Protein AF-A0AAN8IXF6-F1 (afdb_monomer_lite)

Radius of gyration: 70.56 Å; chains: 1; bounding box: 137×51×193 Å

Sequence (342 aa):
MNARDLQKKLESQHDQIKLYEKKLKDVVRAYKSLETEKTALQNALDSISPEVGIHSTKWFQSLQAKLQQVDVDRERELVDHGKVLAEMQARYAKEHQSLEATSKETTALTKKINQKDELINQLKSREAQLICQVSTLNKEVKELTEKAYDVPSIQILKDELANLKVDHARELMDAVVKAKHMTQLEEQDRASAKIAELEEKTMSLLETVARSEEARNEAYDAFLQSEMEKATLVEVQGKAWMQFQFIAQMLIQIDYRLREVEQAALVKELEHHKKTEAMSEEITKLQNKLALLTTGGELEYLRNIFIQFIQSNNSSAKKNILKAMGMALKLSANEMKAIDSK

InterPro domains:
  IPR000237 GRIP domain [PF01465] (298-339)
  IPR000237 GRIP domain [PS50913] (292-342)
  IPR000237 GRIP domain [SM00755] (295-342)

Foldseek 3Di:
DDPVVVVVVVVVVVVVVVVVVVVVVVVVVVVVVVVVVVVVVVVVCVVVVVVVVVVVVVVVVVVVVVVVVVVVVVVVVVVVVVVVVVVVVVVVVVVVVVVVVVVVVVVVVVVVVVVVVVVVVVVVVVVVVVVVVVVVVVVVVVVVVVVVVPDPVVVVVVVVCVVVCVVVVVVVVVVVVVVVVVVVVVVVVVVVVVVVVVVVVVVVVVVVVVVVVVVVVVVVVVVVVVVVVVVVVVVVVVVVVVVVVVVVVVVVVVVVVVVVVVVVVVVVVVVVVVVVVVVVVVVVVVVVVVVVVPPCPLVVVLVVLVVVLVVDPDPVSNLVSVLVNCVSVVPDPVVNVVSVVD

Structure (mmCIF, N/CA/C/O backbone):
data_AF-A0AAN8IXF6-F1
#
_entry.id   AF-A0AAN8IXF6-F1
#
loop_
_atom_site.group_PDB
_atom_site.id
_atom_site.type_symbol
_atom_site.label_atom_id
_atom_site.label_alt_id
_atom_site.label_comp_id
_atom_site.label_asym_id
_atom_site.label_entity_id
_atom_site.label_seq_id
_atom_site.pdbx_PDB_ins_code
_atom_site.Cartn_x
_atom_site.Cartn_y
_atom_site.Cartn_z
_atom_site.occupancy
_atom_site.B_iso_or_equiv
_atom_site.auth_seq_id
_atom_site.auth_comp_id
_atom_site.auth_asym_id
_atom_site.auth_atom_id
_atom_site.pdbx_PDB_model_num
ATOM 1 N N . MET A 1 1 ? -73.722 -21.521 90.673 1.00 52.38 1 MET A N 1
ATOM 2 C CA . MET A 1 1 ? -72.463 -20.856 90.274 1.00 52.38 1 MET A CA 1
ATOM 3 C C . MET A 1 1 ? -72.394 -19.561 91.063 1.00 52.38 1 MET A C 1
ATOM 5 O O . MET A 1 1 ? -73.325 -18.775 90.955 1.00 52.38 1 MET A O 1
ATOM 9 N N . ASN A 1 2 ? -71.422 -19.404 91.963 1.00 75.94 2 ASN A N 1
ATOM 10 C CA . ASN A 1 2 ? -71.391 -18.237 92.847 1.00 75.94 2 ASN A CA 1
ATOM 11 C C . ASN A 1 2 ? -70.911 -17.012 92.048 1.00 75.94 2 ASN A C 1
ATOM 13 O O . ASN A 1 2 ? -70.078 -17.157 91.152 1.00 75.94 2 ASN A O 1
ATOM 17 N N . ALA A 1 3 ? -71.423 -15.815 92.346 1.00 79.44 3 ALA A N 1
ATOM 18 C CA . ALA A 1 3 ? -71.128 -14.587 91.593 1.00 79.44 3 ALA A CA 1
ATOM 19 C C . ALA A 1 3 ? -69.615 -14.330 91.444 1.00 79.44 3 ALA A C 1
ATOM 21 O O . ALA A 1 3 ? -69.139 -13.865 90.411 1.00 79.44 3 ALA A O 1
ATOM 22 N N . ARG A 1 4 ? -68.844 -14.741 92.454 1.00 80.06 4 ARG A N 1
ATOM 23 C CA . ARG A 1 4 ? -67.383 -14.644 92.495 1.00 80.06 4 ARG A CA 1
ATOM 24 C C . ARG A 1 4 ? -66.670 -15.491 91.428 1.00 80.06 4 ARG A C 1
ATOM 26 O O . ARG A 1 4 ? -65.629 -15.079 90.924 1.00 80.06 4 ARG A O 1
ATOM 33 N N . ASP A 1 5 ? -67.222 -16.650 91.069 1.00 80.19 5 ASP A N 1
ATOM 34 C CA . ASP A 1 5 ? -66.638 -17.538 90.053 1.00 80.19 5 ASP A CA 1
ATOM 35 C C . ASP A 1 5 ? -66.907 -17.017 88.640 1.00 80.19 5 ASP A C 1
ATOM 37 O O . ASP A 1 5 ? -66.039 -17.089 87.771 1.00 80.19 5 ASP A O 1
ATOM 41 N N . LEU A 1 6 ? -68.094 -16.440 88.420 1.00 82.38 6 LEU A N 1
ATOM 42 C CA . LEU A 1 6 ? -68.423 -15.742 87.177 1.00 82.38 6 LEU A CA 1
ATOM 43 C C . LEU A 1 6 ? -67.528 -14.515 86.981 1.00 82.38 6 LEU A C 1
ATOM 45 O O . LEU A 1 6 ? -67.026 -14.317 85.880 1.00 82.38 6 LEU A O 1
ATOM 49 N N . GLN A 1 7 ? -67.258 -13.755 88.046 1.00 85.94 7 GLN A N 1
ATOM 50 C CA . GLN A 1 7 ? -66.379 -12.585 87.999 1.00 85.94 7 GLN A CA 1
ATOM 51 C C . GLN A 1 7 ? -64.936 -12.949 87.623 1.00 85.94 7 GLN A C 1
ATOM 53 O O . GLN A 1 7 ? -64.382 -12.352 86.705 1.00 85.94 7 GLN A O 1
ATOM 58 N N . LYS A 1 8 ? -64.367 -14.003 88.223 1.00 87.50 8 LYS A N 1
ATOM 59 C CA . LYS A 1 8 ? -63.041 -14.515 87.829 1.00 87.50 8 LYS A CA 1
ATOM 60 C C . LYS A 1 8 ? -62.993 -14.994 86.381 1.00 87.50 8 LYS A C 1
ATOM 62 O O . LYS A 1 8 ? -61.980 -14.829 85.707 1.00 87.50 8 LYS A O 1
ATOM 67 N N . LYS A 1 9 ? -64.072 -15.621 85.900 1.00 89.31 9 LYS A N 1
ATOM 68 C CA . LYS A 1 9 ? -64.155 -16.084 84.510 1.00 89.31 9 LYS A CA 1
ATOM 69 C C . LYS A 1 9 ? -64.213 -14.899 83.542 1.00 89.31 9 LYS A C 1
ATOM 71 O O . LYS A 1 9 ? -63.544 -14.942 82.517 1.00 89.31 9 LYS A O 1
ATOM 76 N N . LEU A 1 10 ? -64.937 -13.839 83.906 1.00 88.94 10 LEU A N 1
ATOM 77 C CA . LEU A 1 10 ? -65.002 -12.575 83.167 1.00 88.94 10 LEU A CA 1
ATOM 78 C C . LEU A 1 10 ? -63.644 -11.862 83.125 1.00 88.94 10 LEU A C 1
ATOM 80 O O . LEU A 1 10 ? -63.224 -11.441 82.053 1.00 88.94 10 LEU A O 1
ATOM 84 N N . GLU A 1 11 ? -62.926 -11.790 84.248 1.00 89.88 11 GLU A N 1
ATOM 85 C CA . GLU A 1 11 ? -61.567 -11.227 84.311 1.00 89.88 11 GLU A CA 1
ATOM 86 C C . GLU A 1 11 ? -60.577 -12.043 83.474 1.00 89.88 11 GLU A C 1
ATOM 88 O O . GLU A 1 11 ? -59.858 -11.484 82.650 1.00 89.88 11 GLU A O 1
ATOM 93 N N . SER A 1 12 ? -60.608 -13.375 83.584 1.00 90.00 12 SER A N 1
ATOM 94 C CA . SER A 1 12 ? -59.758 -14.248 82.769 1.00 90.00 12 SER A CA 1
ATOM 95 C C 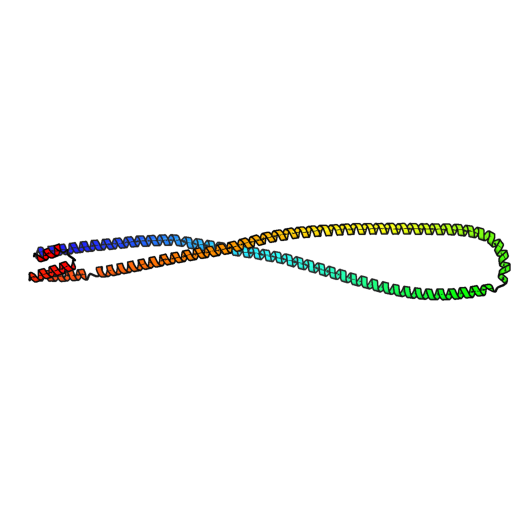. SER A 1 12 ? -60.047 -14.108 81.275 1.00 90.00 12 SER A C 1
ATOM 97 O O . SER A 1 12 ? -59.112 -14.079 80.478 1.00 90.00 12 SER A O 1
ATOM 99 N N . GLN A 1 13 ? -61.320 -14.021 80.882 1.00 93.25 13 GLN A N 1
ATOM 100 C CA . GLN A 1 13 ? -61.696 -13.784 79.490 1.00 93.25 13 GLN A CA 1
ATOM 101 C C . GLN A 1 13 ? -61.261 -12.391 79.026 1.00 93.25 13 GLN A C 1
ATOM 103 O O . GLN A 1 13 ? -60.774 -12.254 77.908 1.00 93.25 13 GLN A O 1
ATOM 108 N N . HIS A 1 14 ? -61.373 -11.373 79.879 1.00 92.50 14 HIS A N 1
ATOM 109 C CA . HIS A 1 14 ? -60.927 -10.017 79.573 1.00 92.50 14 HIS A CA 1
ATOM 110 C C . HIS A 1 14 ? -59.408 -9.941 79.350 1.00 92.50 14 HIS A C 1
ATOM 112 O O . HIS A 1 14 ? -58.958 -9.335 78.377 1.00 92.50 14 HIS A O 1
ATOM 118 N N . ASP A 1 15 ? -58.614 -10.613 80.183 1.00 91.75 15 ASP A N 1
ATOM 119 C CA . ASP A 1 15 ? -57.159 -10.686 80.014 1.00 91.75 15 ASP A CA 1
ATOM 120 C C . ASP A 1 15 ? -56.765 -11.481 78.766 1.00 91.75 15 ASP A C 1
ATOM 122 O O . ASP A 1 15 ? -55.838 -11.105 78.043 1.00 91.75 15 ASP A O 1
ATOM 126 N N . GLN A 1 16 ? -57.505 -12.549 78.460 1.00 93.19 16 GLN A N 1
ATOM 127 C CA . GLN A 1 16 ? -57.295 -13.326 77.244 1.00 93.19 16 GLN A CA 1
ATOM 128 C C . GLN A 1 16 ? -57.609 -12.495 75.990 1.00 93.19 16 GLN A C 1
ATOM 130 O O . GLN A 1 16 ? -56.841 -12.523 75.028 1.00 93.19 16 GLN A O 1
ATOM 135 N N . ILE A 1 17 ? -58.679 -11.692 76.022 1.00 93.56 17 ILE A N 1
ATOM 136 C CA . ILE A 1 17 ? -59.018 -10.735 74.960 1.00 93.56 17 ILE A CA 1
ATOM 137 C C . ILE A 1 17 ? -57.907 -9.691 74.805 1.00 93.56 17 ILE A C 1
ATOM 139 O O . ILE A 1 17 ? -57.436 -9.485 73.690 1.00 93.56 17 ILE A O 1
ATOM 143 N N . LYS A 1 18 ? -57.408 -9.101 75.899 1.00 93.62 18 LYS A N 1
ATOM 144 C CA . LYS A 1 18 ? -56.277 -8.154 75.851 1.00 93.62 18 LYS A CA 1
ATOM 145 C C . LYS A 1 18 ? -55.017 -8.772 75.246 1.00 93.62 18 LYS A C 1
ATOM 147 O O . LYS A 1 18 ? -54.306 -8.119 74.478 1.00 93.62 18 LYS A O 1
ATOM 152 N N . LEU A 1 19 ? -54.726 -10.031 75.572 1.00 91.69 19 LEU A N 1
ATOM 153 C CA . LEU A 1 19 ? -53.585 -10.745 75.006 1.00 91.69 19 LEU A CA 1
ATOM 154 C C . LEU A 1 19 ? -53.761 -10.976 73.499 1.00 91.69 19 LEU A C 1
ATOM 156 O O . LEU A 1 19 ? -52.812 -10.775 72.738 1.00 91.69 19 LEU A O 1
ATOM 160 N N . TYR A 1 20 ? -54.958 -11.371 73.062 1.00 95.19 20 TYR A N 1
ATOM 161 C CA . TYR A 1 20 ? -55.256 -11.537 71.641 1.00 95.19 20 TYR A CA 1
ATOM 162 C C . TYR A 1 20 ? -55.214 -10.212 70.883 1.00 95.19 20 TYR A C 1
ATOM 164 O O . TYR A 1 20 ? -54.627 -10.171 69.806 1.00 95.19 20 TYR A O 1
ATOM 172 N N . GLU A 1 21 ? -55.725 -9.120 71.452 1.00 94.06 21 GLU A N 1
ATOM 173 C CA . GLU A 1 21 ? -55.590 -7.785 70.861 1.00 94.06 21 GLU A CA 1
ATOM 174 C C . GLU A 1 21 ? -54.124 -7.388 70.678 1.00 94.06 21 GLU A C 1
ATOM 176 O O . GLU A 1 21 ? -53.753 -6.845 69.636 1.00 94.06 21 GLU A O 1
ATOM 181 N N . LYS A 1 22 ? -53.268 -7.676 71.667 1.00 94.50 22 LYS A N 1
ATOM 182 C CA . LYS A 1 22 ? -51.831 -7.403 71.564 1.00 94.50 22 LYS A CA 1
ATOM 183 C C . LYS A 1 22 ? -51.182 -8.230 70.452 1.00 94.50 22 LYS A C 1
ATOM 185 O O . LYS A 1 22 ? -50.527 -7.659 69.585 1.00 94.50 22 LYS A O 1
ATOM 190 N N . LYS A 1 23 ? -51.423 -9.546 70.426 1.00 93.38 23 LYS A N 1
ATOM 191 C CA . LYS A 1 23 ? -50.906 -10.434 69.371 1.00 93.38 23 LYS A CA 1
ATOM 192 C C . LYS A 1 23 ? -51.382 -10.007 67.984 1.00 93.38 23 LYS A C 1
ATOM 194 O O . LYS A 1 23 ? -50.590 -9.990 67.049 1.00 93.38 23 LYS A O 1
ATOM 199 N N . LEU A 1 24 ? -52.648 -9.615 67.854 1.00 94.25 24 LEU A N 1
ATOM 200 C CA . LEU A 1 24 ? -53.203 -9.137 66.593 1.00 94.25 24 LEU A CA 1
ATOM 201 C C . LEU A 1 24 ? -52.516 -7.842 66.139 1.00 94.25 24 LEU A C 1
ATOM 203 O O . LEU A 1 24 ? -52.159 -7.722 64.971 1.00 94.25 24 LEU A O 1
ATOM 207 N N . LYS A 1 25 ? -52.260 -6.897 67.054 1.00 94.00 25 LYS A N 1
ATOM 208 C CA . LYS A 1 25 ? -51.506 -5.668 66.747 1.00 94.00 25 LYS A CA 1
ATOM 209 C C . LYS A 1 25 ? -50.080 -5.961 66.279 1.00 94.00 25 LYS A C 1
ATOM 211 O O . LYS A 1 25 ? -49.618 -5.310 65.343 1.00 94.00 25 LYS A O 1
ATOM 216 N N . ASP A 1 26 ? -49.403 -6.926 66.896 1.00 92.62 26 ASP A N 1
ATOM 217 C CA . ASP A 1 26 ? -48.042 -7.316 66.515 1.00 92.62 26 ASP A CA 1
ATOM 218 C C . ASP A 1 26 ? -48.016 -7.991 65.133 1.00 92.62 26 ASP A C 1
ATOM 220 O O . ASP A 1 26 ? -47.195 -7.630 64.290 1.00 92.62 26 ASP A O 1
ATOM 224 N N . VAL A 1 27 ? -48.972 -8.884 64.849 1.00 94.19 27 VAL A N 1
ATOM 225 C CA . VAL A 1 27 ? -49.129 -9.514 63.524 1.00 94.19 27 VAL A CA 1
ATOM 226 C C . VAL A 1 27 ? -49.436 -8.474 62.449 1.00 94.19 27 VAL A C 1
ATOM 228 O O . VAL A 1 27 ? -48.798 -8.469 61.400 1.00 94.19 27 VAL A O 1
ATOM 231 N N . VAL A 1 28 ? -50.362 -7.547 62.709 1.00 95.19 28 VAL A N 1
ATOM 232 C CA . VAL A 1 28 ? -50.689 -6.463 61.768 1.00 95.19 28 VAL A CA 1
ATOM 233 C C . VAL A 1 28 ? -49.472 -5.571 61.513 1.00 95.19 28 VAL A C 1
ATOM 235 O O . VAL A 1 28 ? -49.257 -5.134 60.383 1.00 95.19 28 VAL A O 1
ATOM 238 N N . ARG A 1 29 ? -48.647 -5.309 62.533 1.00 93.12 29 ARG A N 1
ATOM 239 C CA . ARG A 1 29 ? -47.403 -4.543 62.376 1.00 93.12 29 ARG A CA 1
ATOM 240 C C . ARG A 1 29 ? -46.391 -5.285 61.504 1.00 93.12 29 ARG A C 1
ATOM 242 O O . ARG A 1 29 ? -45.832 -4.671 60.601 1.00 93.12 29 ARG A O 1
ATOM 249 N N . ALA A 1 30 ? -46.191 -6.579 61.744 1.00 92.25 30 ALA A N 1
ATOM 250 C CA . ALA A 1 30 ? -45.308 -7.412 60.932 1.00 92.25 30 ALA A CA 1
ATOM 251 C C . ALA A 1 30 ? -45.780 -7.464 59.472 1.00 92.25 30 ALA A C 1
ATOM 253 O O . ALA A 1 30 ? -44.980 -7.258 58.566 1.00 92.25 30 ALA A O 1
ATOM 254 N N . TYR A 1 31 ? -47.086 -7.630 59.246 1.00 94.38 31 TYR A N 1
ATOM 255 C CA . TYR A 1 31 ? -47.663 -7.658 57.903 1.00 94.38 31 TYR A CA 1
ATOM 256 C C . TYR A 1 31 ? -47.472 -6.328 57.165 1.00 94.38 31 TYR A C 1
ATOM 258 O O . TYR A 1 31 ? -47.082 -6.316 56.004 1.00 94.38 31 TYR A O 1
ATOM 266 N N . LYS A 1 32 ? -47.673 -5.192 57.847 1.00 93.88 32 LYS A N 1
ATOM 267 C CA . LYS A 1 32 ? -47.397 -3.867 57.269 1.00 93.88 32 LYS A CA 1
ATOM 268 C C . LYS A 1 32 ? -45.923 -3.687 56.912 1.00 93.88 32 LYS A C 1
ATOM 270 O O . LYS A 1 32 ? -45.636 -3.147 55.853 1.00 93.88 32 LYS A O 1
ATOM 275 N N . SER A 1 33 ? -45.014 -4.149 57.771 1.00 91.44 33 SER A N 1
ATOM 276 C CA . SER A 1 33 ? -43.573 -4.107 57.500 1.00 91.44 33 SER A CA 1
ATOM 277 C C . SER A 1 33 ? -43.205 -4.952 56.278 1.00 91.44 33 SER A C 1
ATOM 279 O O . SER A 1 33 ? -42.434 -4.512 55.429 1.00 91.44 33 SER A O 1
ATOM 281 N N . LEU A 1 34 ? -43.798 -6.141 56.157 1.00 91.88 34 LEU A N 1
ATOM 282 C CA . LEU A 1 34 ? -43.579 -7.025 55.017 1.00 91.88 34 LEU A CA 1
ATOM 283 C C . LEU A 1 34 ? -44.120 -6.414 53.718 1.00 91.88 34 LEU A C 1
ATOM 285 O O . LEU A 1 34 ? -43.463 -6.473 52.685 1.00 91.88 34 LEU A O 1
ATOM 289 N N . GLU A 1 35 ? -45.295 -5.780 53.768 1.00 92.19 35 GLU A N 1
ATOM 290 C CA . GLU A 1 35 ? -45.872 -5.110 52.600 1.00 92.19 35 GLU A CA 1
ATOM 291 C C . GLU A 1 35 ? -44.999 -3.930 52.156 1.00 92.19 35 GLU A C 1
ATOM 293 O O . GLU A 1 35 ? -44.769 -3.752 50.960 1.00 92.19 35 GLU A O 1
ATOM 298 N N . THR A 1 36 ? -44.438 -3.158 53.096 1.00 93.19 36 THR A N 1
ATOM 299 C CA . THR A 1 36 ? -43.488 -2.089 52.748 1.00 93.19 36 THR A CA 1
ATOM 300 C C . THR A 1 36 ? -42.216 -2.627 52.103 1.00 93.19 36 THR A C 1
ATOM 302 O O . THR A 1 36 ? -41.726 -2.033 51.147 1.00 93.19 36 THR A O 1
ATOM 305 N N . GLU A 1 37 ? -41.706 -3.765 52.571 1.00 90.88 37 GLU A N 1
ATOM 306 C CA . GLU A 1 37 ? -40.495 -4.388 52.033 1.00 90.88 37 GLU A CA 1
ATOM 307 C C . GLU A 1 37 ? -40.742 -4.989 50.645 1.00 90.88 37 GLU A C 1
ATOM 309 O O . GLU A 1 37 ? -39.977 -4.739 49.716 1.00 90.88 37 GLU A O 1
ATOM 314 N N . LYS A 1 38 ? -41.876 -5.671 50.453 1.00 94.00 38 LYS A N 1
ATOM 315 C CA . LYS A 1 38 ? -42.338 -6.133 49.138 1.00 94.00 38 LYS A CA 1
ATOM 316 C C . LYS A 1 38 ? -42.475 -4.972 48.155 1.00 94.00 38 LYS A C 1
ATOM 318 O O . LYS A 1 38 ? -42.028 -5.084 47.019 1.00 94.00 38 LYS A O 1
ATOM 323 N N . THR A 1 39 ? -43.063 -3.858 48.589 1.00 92.31 39 THR A N 1
ATOM 324 C CA . THR A 1 39 ? -43.215 -2.663 47.746 1.00 92.31 39 THR A CA 1
ATOM 325 C C . THR A 1 39 ? -41.850 -2.063 47.396 1.00 92.31 39 THR A C 1
ATOM 327 O O . THR A 1 39 ? -41.612 -1.704 46.247 1.00 92.31 39 THR A O 1
ATOM 330 N N . ALA A 1 40 ? -40.920 -2.002 48.354 1.00 89.19 40 ALA A N 1
ATOM 331 C CA . ALA A 1 40 ? -39.562 -1.513 48.118 1.00 89.19 40 ALA A CA 1
ATOM 332 C C . ALA A 1 40 ? -38.782 -2.405 47.137 1.00 89.19 40 ALA A C 1
ATOM 334 O O . ALA A 1 40 ? -38.122 -1.890 46.236 1.00 89.19 40 ALA A O 1
ATOM 335 N N . LEU A 1 41 ? -38.897 -3.729 47.271 1.00 87.56 41 LEU A N 1
ATOM 336 C CA . LEU A 1 41 ? -38.272 -4.694 46.367 1.00 87.56 41 LEU A CA 1
ATOM 337 C C . LEU A 1 41 ? -38.886 -4.652 44.966 1.00 87.56 41 LEU A C 1
ATOM 339 O O . LEU A 1 41 ? -38.145 -4.686 43.987 1.00 87.56 41 LEU A O 1
ATOM 343 N N . GLN A 1 42 ? -40.211 -4.523 44.857 1.00 88.62 42 GLN A N 1
ATOM 344 C CA . GLN A 1 42 ? -40.879 -4.367 43.565 1.00 88.62 42 GLN A CA 1
ATOM 345 C C . GLN A 1 42 ? -40.420 -3.083 42.864 1.00 88.62 42 GLN A C 1
ATOM 347 O O . GLN A 1 42 ? -40.039 -3.132 41.702 1.00 88.62 42 GLN A O 1
ATOM 352 N N . ASN A 1 43 ? -40.336 -1.962 43.587 1.00 86.62 43 ASN A N 1
ATOM 353 C CA . ASN A 1 43 ? -39.835 -0.700 43.035 1.00 86.62 43 ASN A CA 1
ATOM 354 C C . ASN A 1 43 ? -38.367 -0.791 42.583 1.00 86.62 43 ASN A C 1
ATOM 356 O O . ASN A 1 43 ? -37.990 -0.200 41.569 1.00 86.62 43 ASN A O 1
ATOM 360 N N . ALA A 1 44 ? -37.528 -1.524 43.321 1.00 82.94 44 ALA A N 1
ATOM 361 C CA . ALA A 1 44 ? -36.144 -1.765 42.924 1.00 82.94 44 ALA A CA 1
ATOM 362 C C . ALA A 1 44 ? -36.069 -2.630 41.653 1.00 82.94 44 ALA A C 1
ATOM 364 O O . ALA A 1 44 ? -35.303 -2.323 40.741 1.00 82.94 44 ALA A O 1
ATOM 365 N N . LEU A 1 45 ? -36.903 -3.670 41.558 1.00 80.06 45 LEU A N 1
ATOM 366 C CA . LEU A 1 45 ? -36.978 -4.545 40.389 1.00 80.06 45 LEU A CA 1
ATOM 367 C C . LEU A 1 45 ? -37.471 -3.793 39.144 1.00 80.06 45 LEU A C 1
ATOM 369 O O . LEU A 1 45 ? -36.863 -3.905 38.079 1.00 80.06 45 LEU A O 1
ATOM 373 N N . ASP A 1 46 ? -38.515 -2.979 39.300 1.00 81.69 46 ASP A N 1
ATOM 374 C CA . ASP A 1 46 ? -39.078 -2.146 38.234 1.00 81.69 46 ASP A CA 1
ATOM 375 C C . ASP A 1 46 ? -38.084 -1.077 37.752 1.00 81.69 46 ASP A C 1
ATOM 377 O O . ASP A 1 46 ? -38.143 -0.661 36.598 1.00 81.69 46 ASP A O 1
ATOM 381 N N . SER A 1 47 ? -37.133 -0.665 38.597 1.00 78.94 47 SER A N 1
ATOM 382 C CA . SER A 1 47 ? -36.061 0.264 38.212 1.00 78.94 47 SER A CA 1
ATOM 383 C C . SER A 1 47 ? -34.923 -0.426 37.444 1.00 78.94 47 SER A C 1
ATOM 385 O O . SER A 1 47 ? -34.383 0.146 36.501 1.00 78.94 47 SER A O 1
ATOM 387 N N . ILE A 1 48 ? -34.573 -1.667 37.802 1.00 75.25 48 ILE A N 1
ATOM 388 C CA . ILE A 1 48 ? -33.444 -2.405 37.201 1.00 75.25 48 ILE A CA 1
ATOM 389 C C . ILE A 1 48 ? -33.841 -3.082 35.879 1.00 75.25 48 ILE A C 1
ATOM 391 O O . ILE A 1 48 ? -33.051 -3.129 34.934 1.00 75.25 48 ILE A O 1
ATOM 395 N N . SER A 1 49 ? -35.070 -3.597 35.788 1.00 76.75 49 SER A N 1
ATOM 396 C CA . SER A 1 49 ? -35.585 -4.287 34.597 1.00 76.75 49 SER A CA 1
ATOM 397 C C . SER A 1 49 ? -35.433 -3.484 33.285 1.00 76.75 49 SER A C 1
ATOM 399 O O . SER A 1 49 ? -34.911 -4.041 32.311 1.00 76.75 49 SER A O 1
ATOM 401 N N . PRO A 1 50 ? -35.793 -2.185 33.221 1.00 73.81 50 PRO A N 1
ATOM 402 C CA . PRO A 1 50 ? -35.619 -1.391 32.008 1.00 73.81 50 PRO A CA 1
ATOM 403 C C . PRO A 1 50 ? -34.154 -1.033 31.726 1.00 73.81 50 PRO A C 1
ATOM 405 O O . PRO A 1 50 ? -33.765 -1.016 30.559 1.00 73.81 50 PRO A O 1
ATOM 408 N N . GLU A 1 51 ? -33.315 -0.791 32.739 1.00 74.38 51 GLU A N 1
ATOM 409 C CA . GLU A 1 51 ? -31.904 -0.429 32.520 1.00 74.38 51 GLU A CA 1
ATOM 410 C C . GLU A 1 51 ? -31.102 -1.560 31.868 1.00 74.38 51 GLU A C 1
ATOM 412 O O . GLU A 1 51 ? -30.361 -1.318 30.910 1.00 74.38 51 GLU A O 1
ATOM 417 N N . VAL A 1 52 ? -31.296 -2.804 32.317 1.00 75.81 52 VAL A N 1
ATOM 418 C CA . VAL A 1 52 ? -30.625 -3.978 31.732 1.00 75.81 52 VAL A CA 1
ATOM 419 C C . VAL A 1 52 ? -31.085 -4.206 30.289 1.00 75.81 52 VAL A C 1
ATOM 421 O O . VAL A 1 52 ? -30.262 -4.464 29.405 1.00 75.81 52 VAL A O 1
ATOM 424 N N . GLY A 1 53 ? -32.384 -4.039 30.019 1.00 72.75 53 GLY A N 1
ATOM 425 C CA . GLY A 1 53 ? -32.939 -4.134 28.668 1.00 72.75 53 GLY A CA 1
ATOM 426 C C . GLY A 1 53 ? -32.378 -3.068 27.723 1.00 72.75 53 GLY A C 1
ATOM 427 O O . GLY A 1 53 ? -31.973 -3.389 26.603 1.00 72.75 53 GLY A O 1
ATOM 428 N N . ILE A 1 54 ? -32.289 -1.815 28.183 1.00 78.38 54 ILE A N 1
ATOM 429 C CA . ILE A 1 54 ? -31.760 -0.678 27.411 1.00 78.38 54 ILE A CA 1
ATOM 430 C C . ILE A 1 54 ? -30.257 -0.832 27.155 1.00 78.38 54 ILE A C 1
ATOM 432 O O . ILE A 1 54 ? -29.783 -0.552 26.053 1.00 78.38 54 ILE A O 1
ATOM 436 N N . HIS A 1 55 ? -29.486 -1.271 28.151 1.00 79.75 55 HIS A N 1
ATOM 437 C CA . HIS A 1 55 ? -28.050 -1.477 27.985 1.00 79.75 55 HIS A CA 1
ATOM 438 C C . HIS A 1 55 ? -27.757 -2.610 26.994 1.00 79.75 55 HIS A C 1
ATOM 440 O O . HIS A 1 55 ? -26.950 -2.438 26.079 1.00 79.75 55 HIS A O 1
ATOM 446 N N . SER A 1 56 ? -28.478 -3.729 27.114 1.00 78.50 56 SER A N 1
ATOM 447 C CA . SER A 1 5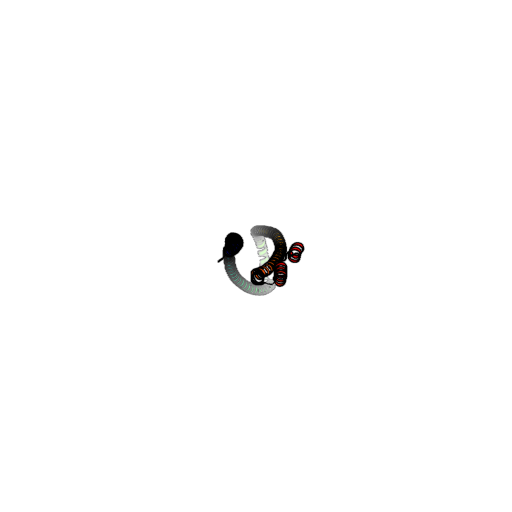6 ? -28.344 -4.867 26.202 1.00 78.50 56 SER A CA 1
ATOM 448 C C . SER A 1 56 ? -28.724 -4.497 24.764 1.00 78.50 56 SER A C 1
ATOM 450 O O . SER A 1 56 ? -27.973 -4.795 23.835 1.00 78.50 56 SER A O 1
ATOM 452 N N . THR A 1 57 ? -29.823 -3.760 24.566 1.00 84.25 57 THR A N 1
ATOM 453 C CA . THR A 1 57 ? -30.224 -3.287 23.227 1.00 84.25 57 THR A CA 1
ATOM 454 C C . THR A 1 57 ? -29.230 -2.299 22.629 1.00 84.25 57 THR A C 1
ATOM 456 O O . THR A 1 57 ? -28.884 -2.440 21.458 1.00 84.25 57 THR A O 1
ATOM 459 N N . LYS A 1 58 ? -28.711 -1.340 23.407 1.00 88.06 58 LYS A N 1
ATOM 460 C CA . LYS A 1 58 ? -27.669 -0.413 22.929 1.00 88.06 58 LYS A CA 1
ATOM 461 C C . LYS A 1 58 ? -26.390 -1.145 22.522 1.00 88.06 58 LYS A C 1
ATOM 463 O O . LYS A 1 58 ? -25.789 -0.809 21.502 1.00 88.06 58 LYS A O 1
ATOM 468 N N . TRP A 1 59 ? -25.978 -2.148 23.295 1.00 87.19 59 TRP A N 1
ATOM 469 C CA . TRP A 1 59 ? -24.815 -2.968 22.963 1.00 87.19 59 TRP A CA 1
ATOM 470 C C . TRP A 1 59 ? -25.040 -3.777 21.679 1.00 87.19 59 TRP A C 1
ATOM 472 O O . TRP A 1 59 ? -24.185 -3.764 20.794 1.00 87.19 59 TRP A O 1
ATOM 482 N N . PHE A 1 60 ? -26.223 -4.382 21.522 1.00 88.31 60 PHE A N 1
ATOM 483 C CA . PHE A 1 60 ? -26.609 -5.093 20.300 1.00 88.31 60 PHE A CA 1
ATOM 484 C C . PHE A 1 60 ? -26.624 -4.180 19.069 1.00 88.31 60 PHE A C 1
ATOM 486 O O . PHE A 1 60 ? -26.074 -4.542 18.034 1.00 88.31 60 PHE A O 1
ATOM 493 N N . GLN A 1 61 ? -27.191 -2.976 19.186 1.00 92.00 61 GLN A N 1
ATOM 494 C CA . GLN A 1 61 ? -27.203 -1.983 18.107 1.00 92.00 61 GLN A CA 1
ATOM 495 C C . GLN A 1 61 ? -25.786 -1.539 17.723 1.00 92.00 61 GLN A C 1
ATOM 497 O O . GLN A 1 61 ? -25.477 -1.417 16.541 1.00 92.00 61 GLN A O 1
ATOM 502 N N . SER A 1 62 ? -24.905 -1.339 18.708 1.00 93.50 62 SER A N 1
ATOM 503 C CA . SER A 1 62 ? -23.498 -0.991 18.472 1.00 93.50 62 SER A CA 1
ATOM 504 C C . SER A 1 62 ? -22.746 -2.108 17.745 1.00 93.50 62 SER A C 1
ATOM 506 O O . SER A 1 62 ? -22.025 -1.850 16.781 1.00 93.50 62 SER A O 1
ATOM 508 N N . LEU A 1 63 ? -22.948 -3.363 18.155 1.00 92.56 63 LEU A N 1
ATOM 509 C CA . LEU A 1 63 ? -22.383 -4.521 17.462 1.00 92.56 63 LEU A CA 1
ATOM 510 C C . LEU A 1 63 ? -22.915 -4.662 16.041 1.00 92.56 63 LEU A C 1
ATOM 512 O O . LEU A 1 63 ? -22.132 -4.893 15.126 1.00 92.56 63 LEU A O 1
ATOM 516 N N . GLN A 1 64 ? -24.220 -4.481 15.850 1.00 94.75 64 GLN A N 1
ATOM 517 C CA . GLN A 1 64 ? -24.844 -4.540 14.535 1.00 94.75 64 GLN A CA 1
ATOM 518 C C . GLN A 1 64 ? -24.285 -3.461 13.599 1.00 94.75 64 GLN A C 1
ATOM 520 O O . GLN A 1 64 ? -23.947 -3.765 12.457 1.00 94.75 64 GLN A O 1
ATOM 525 N N . ALA A 1 65 ? -24.112 -2.231 14.092 1.00 94.50 65 ALA A N 1
ATOM 526 C CA . ALA A 1 65 ? -23.506 -1.143 13.327 1.00 94.50 65 ALA A CA 1
ATOM 527 C C . ALA A 1 65 ? -22.040 -1.435 12.969 1.00 94.50 65 ALA A C 1
ATOM 529 O O . ALA A 1 65 ? -21.621 -1.205 11.837 1.00 94.50 65 ALA A O 1
ATOM 530 N N . LYS A 1 66 ? -21.260 -1.993 13.906 1.00 95.25 66 LYS A N 1
ATOM 531 C CA . LYS A 1 66 ? -19.878 -2.415 13.630 1.00 95.25 66 LYS A CA 1
ATOM 532 C C . LYS A 1 66 ? -19.812 -3.524 12.585 1.00 95.25 66 LYS A C 1
ATOM 534 O O . LYS A 1 66 ? -18.934 -3.479 11.733 1.00 95.25 66 LYS A O 1
ATOM 539 N N . LEU A 1 67 ? -20.729 -4.490 12.635 1.00 93.19 67 LEU A N 1
ATOM 540 C CA . LEU A 1 67 ? -20.788 -5.572 11.653 1.00 93.19 67 LEU A CA 1
ATOM 541 C C . LEU A 1 67 ? -21.066 -5.018 10.249 1.00 93.19 67 LEU A C 1
ATOM 543 O O . LEU A 1 67 ? -20.328 -5.312 9.317 1.00 93.19 67 LEU A O 1
ATOM 547 N N . GLN A 1 68 ? -22.063 -4.135 10.130 1.00 94.88 68 GLN A N 1
ATOM 548 C CA . GLN A 1 68 ? -22.389 -3.465 8.867 1.00 94.88 68 GLN A CA 1
ATOM 549 C C . GLN A 1 68 ? -21.216 -2.647 8.324 1.00 94.88 68 GLN A C 1
ATOM 551 O O . GLN A 1 68 ? -20.971 -2.648 7.122 1.00 94.88 68 GLN A O 1
ATOM 556 N N . GLN A 1 69 ? -20.475 -1.963 9.198 1.00 94.12 69 GLN A N 1
ATOM 557 C CA . GLN A 1 69 ? -19.297 -1.204 8.789 1.00 94.12 69 GLN A CA 1
ATOM 558 C C . GLN A 1 69 ? -18.200 -2.119 8.232 1.00 94.12 69 GLN A C 1
ATOM 560 O O . GLN A 1 69 ? -17.640 -1.822 7.181 1.00 94.12 69 GLN A O 1
ATOM 565 N N . VAL A 1 70 ? -17.933 -3.248 8.896 1.00 93.25 70 VAL A N 1
ATOM 566 C CA . VAL A 1 70 ? -16.962 -4.245 8.421 1.00 93.25 70 VAL A CA 1
ATOM 567 C C . VAL A 1 70 ? -17.376 -4.820 7.067 1.00 93.25 70 VAL A C 1
ATOM 569 O O . VAL A 1 70 ? -16.522 -4.972 6.199 1.00 93.25 70 VAL A O 1
ATOM 572 N N . ASP A 1 71 ? -18.666 -5.089 6.855 1.00 92.62 71 ASP A N 1
ATOM 573 C CA . ASP A 1 71 ? -19.165 -5.571 5.562 1.00 92.62 71 ASP A CA 1
ATOM 574 C C . ASP A 1 71 ? -18.956 -4.528 4.452 1.00 92.62 71 ASP A C 1
ATOM 576 O O . ASP A 1 71 ? -18.476 -4.861 3.370 1.00 92.62 71 ASP A O 1
ATOM 580 N N . VAL A 1 72 ? -19.244 -3.250 4.729 1.00 94.94 72 VAL A N 1
ATOM 581 C CA . VAL A 1 72 ? -19.022 -2.146 3.777 1.00 94.94 72 VAL A CA 1
ATOM 582 C C . VAL A 1 72 ? -17.541 -1.970 3.448 1.00 94.94 72 VAL A C 1
ATOM 584 O O . VAL A 1 72 ? -17.188 -1.773 2.283 1.00 94.94 72 VAL A O 1
ATOM 587 N N . ASP A 1 73 ? -16.671 -2.019 4.455 1.00 92.44 73 ASP A N 1
ATOM 588 C CA . ASP A 1 73 ? -15.233 -1.851 4.254 1.00 92.44 73 ASP A CA 1
ATOM 589 C C . ASP A 1 73 ? -14.640 -3.048 3.495 1.00 92.44 73 ASP A C 1
ATOM 591 O O . ASP A 1 73 ? -13.875 -2.850 2.552 1.00 92.44 73 ASP A O 1
ATOM 595 N N . ARG A 1 74 ? -15.083 -4.276 3.796 1.00 94.38 74 ARG A N 1
ATOM 596 C CA . ARG A 1 74 ? -14.718 -5.484 3.041 1.00 94.38 74 ARG A CA 1
ATOM 597 C C . ARG A 1 74 ? -15.140 -5.398 1.574 1.00 94.38 74 ARG A C 1
ATOM 599 O O . ARG A 1 74 ? -14.359 -5.753 0.694 1.00 94.38 74 ARG A O 1
ATOM 606 N N . GLU A 1 75 ? -16.359 -4.942 1.295 1.00 94.62 75 GLU A N 1
ATOM 607 C CA . GLU A 1 75 ? -16.848 -4.794 -0.081 1.00 94.62 75 GLU A CA 1
ATOM 608 C C . GLU A 1 75 ? -16.014 -3.754 -0.848 1.00 94.62 75 GLU A C 1
ATOM 610 O O . GLU A 1 75 ? -15.651 -3.961 -2.007 1.00 94.62 75 GLU A O 1
ATOM 615 N N . ARG A 1 76 ? -15.636 -2.655 -0.180 1.00 96.25 76 ARG A N 1
ATOM 616 C CA . ARG A 1 76 ? -14.750 -1.629 -0.746 1.00 96.25 76 ARG A CA 1
ATOM 617 C C . ARG A 1 76 ? -13.365 -2.193 -1.068 1.00 96.25 76 ARG A C 1
ATOM 619 O O . ARG A 1 76 ? -12.879 -1.984 -2.178 1.00 96.25 76 ARG A O 1
ATOM 626 N N . GLU A 1 77 ? -12.764 -2.940 -0.144 1.00 94.81 77 GLU A N 1
ATOM 627 C CA . GLU A 1 77 ? -11.473 -3.603 -0.361 1.00 94.81 77 GLU A CA 1
ATOM 628 C C . GLU A 1 77 ? -11.531 -4.595 -1.530 1.00 94.81 77 GLU A C 1
ATOM 630 O O . GLU A 1 77 ? -10.630 -4.609 -2.368 1.00 94.81 77 GLU A O 1
ATOM 635 N N . LEU A 1 78 ? -12.605 -5.384 -1.651 1.00 93.19 78 LEU A N 1
ATOM 636 C CA . LEU A 1 78 ? -12.796 -6.299 -2.782 1.00 93.19 78 LEU A CA 1
ATOM 637 C C . LEU A 1 78 ? -12.863 -5.557 -4.121 1.00 93.19 78 LEU A C 1
ATOM 639 O O . LEU A 1 78 ? -12.257 -5.999 -5.101 1.00 93.19 78 LEU A O 1
ATOM 643 N N . VAL A 1 79 ? -13.559 -4.420 -4.167 1.00 95.12 79 VAL A N 1
ATOM 644 C CA . VAL A 1 79 ? -13.627 -3.573 -5.364 1.00 95.12 79 VAL A CA 1
ATOM 645 C C . VAL A 1 79 ? -12.249 -3.018 -5.723 1.00 95.12 79 VAL A C 1
ATOM 647 O O . VAL A 1 79 ? -11.858 -3.059 -6.892 1.00 95.12 79 VAL A O 1
ATOM 650 N N . ASP A 1 80 ? -11.493 -2.524 -4.746 1.00 94.62 80 ASP A N 1
ATOM 651 C CA . ASP A 1 80 ? -10.171 -1.950 -4.995 1.00 94.62 80 ASP A CA 1
ATOM 652 C C . ASP A 1 80 ? -9.148 -3.020 -5.403 1.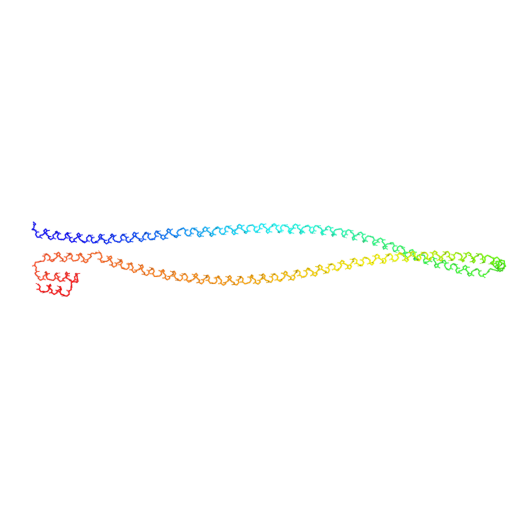00 94.62 80 ASP A C 1
ATOM 654 O O . ASP A 1 80 ? -8.412 -2.824 -6.374 1.00 94.62 80 ASP A O 1
ATOM 658 N N . HIS A 1 81 ? -9.173 -4.202 -4.781 1.00 94.94 81 HIS A N 1
ATOM 659 C CA . HIS A 1 81 ? -8.400 -5.357 -5.243 1.00 94.94 81 HIS A CA 1
ATOM 660 C C . HIS A 1 81 ? -8.780 -5.772 -6.670 1.00 94.94 81 HIS A C 1
ATOM 662 O O . HIS A 1 81 ? -7.896 -6.064 -7.479 1.00 94.94 81 HIS A O 1
ATOM 668 N N . GLY A 1 82 ? -10.071 -5.744 -7.013 1.00 94.88 82 GLY A N 1
ATOM 669 C CA . GLY A 1 82 ? -10.553 -6.001 -8.369 1.00 94.88 82 GLY A CA 1
ATOM 670 C C . GLY A 1 82 ? -9.977 -5.025 -9.401 1.00 94.88 82 GLY A C 1
ATOM 671 O O . GLY A 1 82 ? -9.532 -5.453 -10.467 1.00 94.88 82 GLY A O 1
ATOM 672 N N . LYS A 1 83 ? -9.906 -3.727 -9.073 1.00 95.00 83 LYS A N 1
ATOM 673 C CA . LYS A 1 83 ? -9.281 -2.709 -9.940 1.00 95.00 83 LYS A CA 1
ATOM 674 C C . LYS A 1 83 ? -7.789 -2.971 -10.146 1.00 95.00 83 LYS A C 1
ATOM 676 O O . LYS A 1 83 ? -7.328 -2.934 -11.283 1.00 95.00 83 LYS A O 1
ATOM 681 N N . VAL A 1 84 ? -7.052 -3.274 -9.074 1.00 97.06 84 VAL A N 1
ATOM 682 C CA . VAL A 1 84 ? -5.609 -3.569 -9.150 1.00 97.06 84 VAL A CA 1
ATOM 683 C C . VAL A 1 84 ? -5.347 -4.806 -10.010 1.00 97.06 84 VAL A C 1
ATOM 685 O O . VAL A 1 84 ? -4.450 -4.795 -10.851 1.00 97.06 84 VAL A O 1
ATOM 688 N N . LEU A 1 85 ? -6.151 -5.861 -9.852 1.00 95.88 85 LEU A N 1
ATOM 689 C CA . LEU A 1 85 ? -6.042 -7.065 -10.677 1.00 95.88 85 LEU A CA 1
ATOM 690 C C . LEU A 1 85 ? -6.322 -6.777 -12.156 1.00 95.88 85 LEU A C 1
ATOM 692 O O . LEU A 1 85 ? -5.569 -7.243 -13.012 1.00 95.88 85 LEU A O 1
ATOM 696 N N . ALA A 1 86 ? -7.352 -5.984 -12.459 1.00 95.19 86 ALA A N 1
ATOM 697 C CA . ALA A 1 86 ? -7.660 -5.579 -13.828 1.00 95.19 86 ALA A CA 1
ATOM 698 C C . ALA A 1 86 ? -6.524 -4.746 -14.448 1.00 95.19 86 ALA A C 1
ATOM 700 O O . ALA A 1 86 ? -6.135 -4.983 -15.593 1.00 95.19 86 ALA A O 1
ATOM 701 N N . GLU A 1 87 ? -5.942 -3.813 -13.689 1.00 96.12 87 GLU A N 1
ATOM 702 C CA . GLU A 1 87 ? -4.799 -3.019 -14.145 1.00 96.12 87 GLU A CA 1
ATOM 703 C C . GLU A 1 87 ? -3.560 -3.893 -14.382 1.00 96.12 87 GLU A C 1
ATOM 705 O O . GLU A 1 87 ? -2.900 -3.766 -15.415 1.00 96.12 87 GLU A O 1
ATOM 710 N N . MET A 1 88 ? -3.260 -4.823 -13.472 1.00 96.06 88 MET A N 1
ATOM 711 C CA . MET A 1 88 ? -2.132 -5.744 -13.615 1.00 96.06 88 MET A CA 1
ATOM 712 C C . MET A 1 88 ? -2.299 -6.650 -14.841 1.00 96.06 88 MET A C 1
ATOM 714 O O . MET A 1 88 ? -1.351 -6.827 -15.605 1.00 96.06 88 MET A O 1
ATOM 718 N N . GLN A 1 89 ? -3.506 -7.173 -15.078 1.00 93.75 89 GLN A N 1
ATOM 719 C CA . GLN A 1 89 ? -3.820 -7.951 -16.279 1.00 93.75 89 GLN A CA 1
ATOM 720 C C . GLN A 1 89 ? -3.663 -7.120 -17.559 1.00 93.75 89 GLN A C 1
ATOM 722 O O . GLN A 1 89 ? -3.091 -7.607 -18.536 1.00 93.75 89 GLN A O 1
ATOM 727 N N . ALA A 1 90 ? -4.104 -5.859 -17.556 1.00 95.19 90 ALA A N 1
ATOM 728 C CA . ALA A 1 90 ? -3.937 -4.958 -18.694 1.00 95.19 90 ALA A CA 1
ATOM 729 C C . ALA A 1 90 ? -2.457 -4.646 -18.976 1.00 95.19 90 ALA A C 1
ATOM 731 O O . ALA A 1 90 ? -2.029 -4.677 -20.133 1.00 95.19 90 ALA A O 1
ATOM 732 N N . ARG A 1 91 ? -1.655 -4.394 -17.930 1.00 93.69 91 ARG A N 1
ATOM 733 C CA . ARG A 1 91 ? -0.202 -4.190 -18.054 1.00 93.69 91 ARG A CA 1
ATOM 734 C C . ARG A 1 91 ? 0.488 -5.434 -18.600 1.00 93.69 91 ARG A C 1
ATOM 736 O O . ARG A 1 91 ? 1.243 -5.313 -19.559 1.00 93.69 91 ARG A O 1
ATOM 743 N N . TYR A 1 92 ? 0.164 -6.609 -18.063 1.00 93.94 92 TYR A N 1
ATOM 744 C CA . TYR A 1 92 ? 0.709 -7.879 -18.538 1.00 93.94 92 TYR A CA 1
ATOM 745 C C . TYR A 1 92 ? 0.385 -8.124 -20.017 1.00 93.94 92 TYR A C 1
ATOM 747 O O . TYR A 1 92 ? 1.271 -8.454 -20.800 1.00 93.94 92 TYR A O 1
ATOM 755 N N . ALA A 1 93 ? -0.865 -7.897 -20.436 1.00 94.44 93 ALA A N 1
ATOM 756 C CA . ALA A 1 93 ? -1.262 -8.042 -21.836 1.00 94.44 93 ALA A CA 1
ATOM 757 C C . ALA A 1 93 ? -0.495 -7.079 -22.761 1.00 94.44 93 ALA A C 1
ATOM 759 O O . ALA A 1 93 ? -0.037 -7.482 -23.832 1.00 94.44 93 ALA A O 1
ATOM 760 N N . LYS A 1 94 ? -0.317 -5.820 -22.340 1.00 96.44 94 LYS A N 1
ATOM 761 C CA . LYS A 1 94 ? 0.434 -4.811 -23.100 1.00 96.44 94 LYS A CA 1
ATOM 762 C C . LYS A 1 94 ? 1.923 -5.155 -23.197 1.00 96.44 94 LYS A C 1
ATOM 764 O O . LYS A 1 94 ? 2.506 -5.041 -24.273 1.00 96.44 94 LYS A O 1
ATOM 769 N N . GLU A 1 95 ? 2.531 -5.587 -22.097 1.00 94.12 95 GLU A N 1
ATOM 770 C CA . GLU A 1 95 ? 3.936 -5.998 -22.054 1.00 94.12 95 GLU A CA 1
ATOM 771 C C . GLU A 1 95 ? 4.181 -7.234 -22.924 1.00 94.12 95 GLU A C 1
ATOM 773 O O . GLU A 1 95 ? 5.104 -7.239 -23.736 1.00 94.12 95 GLU A O 1
ATOM 778 N N . HIS A 1 96 ? 3.299 -8.233 -22.847 1.00 95.38 96 HIS A N 1
ATOM 779 C CA . HIS A 1 96 ? 3.367 -9.420 -23.695 1.00 95.38 96 HIS A CA 1
ATOM 780 C C . HIS A 1 96 ? 3.293 -9.063 -25.189 1.00 95.38 96 HIS A C 1
ATOM 782 O O . HIS A 1 96 ? 4.090 -9.558 -25.984 1.00 95.38 96 HIS A O 1
ATOM 788 N N . GLN A 1 97 ? 2.377 -8.172 -25.587 1.00 96.00 97 GLN A N 1
ATOM 789 C CA . GLN A 1 97 ? 2.291 -7.691 -26.974 1.00 96.00 97 GLN A CA 1
ATOM 790 C C . GLN A 1 97 ? 3.558 -6.942 -27.407 1.00 96.00 97 GLN A C 1
ATOM 792 O O . GLN A 1 97 ? 4.050 -7.151 -28.517 1.00 96.00 97 GLN A O 1
ATOM 797 N N . SER A 1 98 ? 4.106 -6.093 -26.532 1.00 95.19 98 SER A N 1
ATOM 798 C CA . SER A 1 98 ? 5.349 -5.365 -26.803 1.00 95.19 98 SER A CA 1
ATOM 799 C C . SER A 1 98 ? 6.532 -6.315 -26.981 1.00 95.19 98 SER A C 1
ATOM 801 O O . SER A 1 98 ? 7.334 -6.124 -27.891 1.00 95.19 98 SER A O 1
ATOM 803 N N . LEU A 1 99 ? 6.633 -7.350 -26.145 1.00 94.31 99 LEU A N 1
ATOM 804 C CA . LEU A 1 99 ? 7.687 -8.359 -26.221 1.00 94.31 99 LEU A CA 1
ATOM 805 C C . LEU A 1 99 ? 7.583 -9.191 -27.505 1.00 94.31 99 LEU A C 1
ATOM 807 O O . LEU A 1 99 ? 8.588 -9.479 -28.154 1.00 94.31 99 LEU A O 1
ATOM 811 N N . GLU A 1 100 ? 6.369 -9.553 -27.917 1.00 96.19 100 GLU A N 1
ATOM 812 C CA . GLU A 1 100 ? 6.160 -10.264 -29.178 1.00 96.19 100 GLU A CA 1
ATOM 813 C C . GLU A 1 100 ? 6.541 -9.392 -30.390 1.00 96.19 100 GLU A C 1
ATOM 815 O O . GLU A 1 100 ? 7.153 -9.878 -31.345 1.00 96.19 100 GLU A O 1
ATOM 820 N N . ALA A 1 101 ? 6.230 -8.092 -30.346 1.00 95.25 101 ALA A N 1
ATOM 821 C CA . ALA A 1 101 ? 6.605 -7.139 -31.387 1.00 95.25 101 ALA A CA 1
ATOM 822 C C . ALA A 1 101 ? 8.131 -6.975 -31.498 1.00 95.25 101 ALA A C 1
ATOM 824 O O . ALA A 1 101 ? 8.683 -7.112 -32.594 1.00 95.25 101 ALA A O 1
ATOM 825 N N . THR A 1 102 ? 8.826 -6.768 -30.375 1.00 92.50 102 THR A N 1
ATOM 826 C CA . THR A 1 102 ? 10.292 -6.625 -30.350 1.00 92.50 102 THR A CA 1
ATOM 827 C C . THR A 1 102 ? 10.997 -7.925 -30.742 1.00 92.50 102 THR A C 1
ATOM 829 O O . THR A 1 102 ? 12.025 -7.893 -31.418 1.00 92.50 102 THR A O 1
ATOM 832 N N . SER A 1 103 ? 10.435 -9.088 -30.405 1.00 95.44 103 SER A N 1
ATOM 833 C CA . SER A 1 103 ? 10.944 -10.394 -30.844 1.00 95.44 103 SER A CA 1
ATOM 834 C C . SER A 1 103 ? 10.852 -10.572 -32.367 1.00 95.44 103 SER A C 1
ATOM 836 O O . SER A 1 103 ? 11.817 -11.003 -33.014 1.00 95.44 103 SER A O 1
ATOM 838 N N . LYS A 1 104 ? 9.721 -10.182 -32.974 1.00 96.25 104 LYS A N 1
ATOM 839 C CA . LYS A 1 104 ? 9.541 -10.195 -34.437 1.00 96.25 104 LYS A CA 1
ATOM 840 C C . LYS A 1 104 ? 10.515 -9.248 -35.133 1.00 96.25 104 LYS A C 1
ATOM 842 O O . LYS A 1 104 ? 11.135 -9.639 -36.124 1.00 96.25 104 LYS A O 1
ATOM 847 N N . GLU A 1 105 ? 10.682 -8.038 -34.606 1.00 96.69 105 GLU A N 1
ATOM 848 C CA . GLU A 1 105 ? 11.640 -7.061 -35.128 1.00 96.69 105 GLU A CA 1
ATOM 849 C C . GLU A 1 105 ? 13.080 -7.575 -35.031 1.00 96.69 105 GLU A C 1
ATOM 851 O O . GLU A 1 105 ? 13.807 -7.561 -36.026 1.00 96.69 105 GLU A O 1
ATOM 856 N N . THR A 1 106 ? 13.462 -8.125 -33.876 1.00 93.00 106 THR A N 1
ATOM 857 C CA . THR A 1 106 ? 14.783 -8.731 -33.655 1.00 93.00 106 THR A CA 1
ATOM 858 C C . THR A 1 106 ? 15.050 -9.820 -34.690 1.00 93.00 106 THR A C 1
ATOM 860 O O . THR A 1 106 ? 16.067 -9.793 -35.377 1.00 93.00 106 THR A O 1
ATOM 863 N N . THR A 1 107 ? 14.089 -10.724 -34.895 1.00 96.06 107 THR A N 1
ATOM 864 C CA . THR A 1 107 ? 14.192 -11.797 -35.896 1.00 96.06 107 THR A CA 1
ATOM 865 C C . THR A 1 107 ? 14.358 -11.244 -37.317 1.00 96.06 107 THR A C 1
ATOM 867 O O . THR A 1 107 ? 15.123 -11.788 -38.119 1.00 96.06 107 THR A O 1
ATOM 870 N N . ALA A 1 108 ? 13.659 -10.157 -37.655 1.00 96.88 108 ALA A N 1
ATOM 871 C CA . ALA A 1 108 ? 13.774 -9.502 -38.956 1.00 96.88 108 ALA A CA 1
ATOM 872 C C . ALA A 1 108 ? 15.147 -8.836 -39.153 1.00 96.88 108 ALA A C 1
ATOM 874 O O . ALA A 1 108 ? 15.746 -8.968 -40.225 1.00 96.88 108 ALA A O 1
ATOM 875 N N . LEU A 1 109 ? 15.670 -8.160 -38.127 1.00 95.44 109 LEU A N 1
ATOM 876 C CA . LEU A 1 109 ? 17.001 -7.553 -38.151 1.00 95.44 109 LEU A CA 1
ATOM 877 C C . LEU A 1 109 ? 18.100 -8.613 -38.248 1.00 95.44 109 LEU A C 1
ATOM 879 O O . LEU A 1 109 ? 18.981 -8.476 -39.093 1.00 95.44 109 LEU A O 1
ATOM 883 N N . THR A 1 110 ? 18.008 -9.710 -37.493 1.00 96.81 110 THR A N 1
ATOM 884 C CA . THR A 1 110 ? 18.945 -10.840 -37.601 1.00 96.81 110 THR A CA 1
ATOM 885 C C . THR A 1 110 ? 18.978 -11.410 -39.020 1.00 96.81 110 THR A C 1
ATOM 887 O O . THR A 1 110 ? 20.055 -11.649 -39.562 1.00 96.81 110 THR A O 1
ATOM 890 N N . LYS A 1 111 ? 17.821 -11.558 -39.685 1.00 97.12 111 LYS A N 1
ATOM 891 C CA . LYS A 1 111 ? 17.779 -11.983 -41.096 1.00 97.12 111 LYS A CA 1
ATOM 892 C C . LYS A 1 111 ? 18.483 -10.990 -42.025 1.00 97.12 111 LYS A C 1
ATOM 894 O O . LYS A 1 111 ? 19.227 -11.418 -42.903 1.00 97.12 111 LYS A O 1
ATOM 899 N N . LYS A 1 112 ? 18.276 -9.681 -41.833 1.00 97.38 112 LYS A N 1
ATOM 900 C CA . LYS A 1 112 ? 18.956 -8.637 -42.624 1.00 97.38 112 LYS A CA 1
ATOM 901 C C . LYS A 1 112 ? 20.469 -8.630 -42.397 1.00 97.38 112 LYS A C 1
ATOM 903 O O . LYS A 1 112 ? 21.206 -8.404 -43.351 1.00 97.38 112 LYS A O 1
ATOM 908 N N . ILE A 1 113 ? 20.925 -8.870 -41.167 1.00 95.81 113 ILE A N 1
ATOM 909 C CA . ILE A 1 113 ? 22.354 -8.988 -40.839 1.00 95.81 113 ILE A CA 1
ATOM 910 C C . ILE A 1 113 ? 22.959 -10.158 -41.613 1.00 95.81 113 ILE A C 1
ATOM 912 O O . ILE A 1 113 ? 23.868 -9.939 -42.405 1.00 95.81 113 ILE A O 1
ATOM 916 N N . ASN A 1 114 ? 22.360 -11.348 -41.517 1.00 95.94 114 ASN A N 1
ATOM 917 C CA . ASN A 1 114 ? 22.850 -12.532 -42.230 1.00 95.94 114 ASN A CA 1
ATOM 918 C C . ASN A 1 114 ? 22.904 -12.324 -43.757 1.00 95.94 114 ASN A C 1
ATOM 920 O O . ASN A 1 114 ? 23.843 -12.762 -44.413 1.00 95.94 114 ASN A O 1
ATOM 924 N N . GLN A 1 115 ? 21.918 -11.628 -44.336 1.00 96.94 115 GLN A N 1
ATOM 925 C CA . GLN A 1 115 ? 21.931 -11.273 -45.763 1.00 96.94 115 GLN A CA 1
ATOM 926 C C . GLN A 1 115 ? 23.083 -10.326 -46.123 1.00 96.94 115 GLN A C 1
ATOM 928 O O . GLN A 1 115 ? 23.709 -10.486 -47.169 1.00 96.94 115 GLN A O 1
ATOM 933 N N . LYS A 1 116 ? 23.361 -9.327 -45.278 1.00 95.88 116 LYS A N 1
ATOM 934 C CA . LYS A 1 116 ? 24.481 -8.405 -45.493 1.00 95.88 116 LYS A CA 1
ATOM 935 C C . LYS A 1 116 ? 25.827 -9.105 -45.340 1.00 95.88 116 LYS A C 1
ATOM 937 O O . LYS A 1 116 ? 26.714 -8.833 -46.140 1.00 95.88 116 LYS A O 1
ATOM 942 N N . ASP A 1 117 ? 25.965 -10.013 -44.380 1.00 97.00 117 ASP A N 1
ATOM 943 C CA . ASP A 1 117 ? 27.188 -10.798 -44.199 1.00 97.00 117 ASP A CA 1
ATOM 944 C C . ASP A 1 117 ? 27.478 -11.675 -45.423 1.00 97.00 117 ASP A C 1
ATOM 946 O O . ASP A 1 117 ? 28.615 -11.731 -45.893 1.00 97.00 117 ASP A O 1
ATOM 950 N N . GLU A 1 118 ? 26.442 -12.276 -46.013 1.00 97.06 118 GLU A N 1
ATOM 951 C CA . GLU A 1 118 ? 26.565 -13.030 -47.263 1.00 97.06 118 GLU A CA 1
ATOM 952 C C . GLU A 1 118 ? 27.035 -12.140 -48.428 1.00 97.06 118 GLU A C 1
ATOM 954 O O . GLU A 1 118 ? 27.973 -12.490 -49.146 1.00 97.06 118 GLU A O 1
ATOM 959 N N . LEU A 1 119 ? 26.462 -10.940 -48.577 1.00 97.06 119 LEU A N 1
ATOM 960 C CA . LEU A 1 119 ? 26.912 -9.967 -49.582 1.00 97.06 119 LEU A CA 1
ATOM 961 C C . LEU A 1 119 ? 28.362 -9.520 -49.352 1.00 97.06 119 LEU A C 1
ATOM 963 O O . LEU A 1 119 ? 29.131 -9.409 -50.306 1.00 97.06 119 LEU A O 1
ATOM 967 N N . ILE A 1 120 ? 28.758 -9.286 -48.098 1.00 96.38 120 ILE A N 1
ATOM 968 C CA . ILE A 1 120 ? 30.138 -8.937 -47.742 1.00 96.38 120 ILE A CA 1
ATOM 969 C C . ILE A 1 120 ? 31.092 -10.061 -48.158 1.00 96.38 120 ILE A C 1
ATOM 971 O O . ILE A 1 120 ? 32.149 -9.785 -48.727 1.00 96.38 120 ILE A O 1
ATOM 975 N N . ASN A 1 121 ? 30.726 -11.322 -47.927 1.00 95.94 121 ASN A N 1
ATOM 976 C CA . ASN A 1 121 ? 31.540 -12.469 -48.330 1.00 95.94 121 ASN A CA 1
ATOM 977 C C . ASN A 1 121 ? 31.681 -12.568 -49.857 1.00 95.94 121 ASN A C 1
ATOM 979 O O . ASN A 1 121 ? 32.784 -12.801 -50.361 1.00 95.94 121 ASN A O 1
ATOM 983 N N . GLN A 1 122 ? 30.602 -12.319 -50.602 1.00 96.38 122 GLN A N 1
ATOM 984 C CA . GLN A 1 122 ? 30.634 -12.282 -52.068 1.00 96.38 122 GLN A CA 1
ATOM 985 C C . GLN A 1 122 ? 31.536 -11.158 -52.594 1.00 96.38 122 GLN A C 1
ATOM 987 O O . GLN A 1 122 ? 32.362 -11.389 -53.481 1.00 96.38 122 GLN A O 1
ATOM 992 N N . LEU A 1 123 ? 31.435 -9.956 -52.016 1.00 94.81 123 LEU A N 1
ATOM 993 C CA . LEU A 1 123 ? 32.282 -8.820 -52.385 1.00 94.81 123 LEU A CA 1
ATOM 994 C C . LEU A 1 123 ? 33.761 -9.093 -52.095 1.00 94.81 123 LEU A C 1
ATOM 996 O O . LEU A 1 123 ? 34.592 -8.851 -52.967 1.00 94.81 123 LEU A O 1
ATOM 1000 N N . LYS A 1 124 ? 34.089 -9.680 -50.937 1.00 95.50 124 LYS A N 1
ATOM 1001 C CA . LYS A 1 124 ? 35.464 -10.094 -50.605 1.00 95.50 124 LYS A CA 1
ATOM 1002 C C . LYS A 1 124 ? 36.024 -11.107 -51.606 1.00 95.50 124 LYS A C 1
ATOM 1004 O O . LYS A 1 124 ? 37.177 -11.000 -52.017 1.00 95.50 124 LYS A O 1
ATOM 1009 N N . SER A 1 125 ? 35.213 -12.078 -52.034 1.00 94.62 125 SER A N 1
ATOM 1010 C CA . SER A 1 125 ? 35.619 -13.039 -53.069 1.00 94.62 125 SER A CA 1
ATOM 1011 C C . SER A 1 125 ? 35.907 -12.344 -54.404 1.00 94.62 125 SER A C 1
ATOM 1013 O O . SER A 1 125 ? 36.923 -12.615 -55.048 1.00 94.62 125 SER A O 1
ATOM 1015 N N . ARG A 1 126 ? 35.050 -11.397 -54.805 1.00 95.38 126 ARG A N 1
ATOM 1016 C CA . ARG A 1 126 ? 35.226 -10.626 -56.041 1.00 95.38 126 ARG A CA 1
ATOM 1017 C C . ARG A 1 126 ? 36.459 -9.725 -55.998 1.00 95.38 126 ARG A C 1
ATOM 1019 O O . ARG A 1 126 ? 37.181 -9.648 -56.989 1.00 95.38 126 ARG A O 1
ATOM 1026 N N . GLU A 1 127 ? 36.708 -9.073 -54.868 1.00 93.19 127 GLU A N 1
ATOM 1027 C CA . GLU A 1 127 ? 37.901 -8.257 -54.635 1.00 93.19 127 GLU A CA 1
ATOM 1028 C C . GLU A 1 127 ? 39.176 -9.091 -54.809 1.00 93.19 127 GLU A C 1
ATOM 1030 O O . GLU A 1 127 ? 40.054 -8.716 -55.586 1.00 93.19 127 GLU A O 1
ATOM 1035 N N . ALA A 1 128 ? 39.240 -10.277 -54.194 1.00 93.94 128 ALA A N 1
ATOM 1036 C CA . ALA A 1 128 ? 40.375 -11.185 -54.348 1.00 93.94 128 ALA A CA 1
ATOM 1037 C C . ALA A 1 128 ? 40.613 -11.590 -55.817 1.00 93.94 128 ALA A C 1
ATOM 1039 O O . ALA A 1 128 ? 41.753 -11.598 -56.284 1.00 93.94 128 ALA A O 1
ATOM 1040 N N . GLN A 1 129 ? 39.547 -11.869 -56.577 1.00 95.44 129 GLN A N 1
ATOM 1041 C CA . GLN A 1 129 ? 39.655 -12.174 -58.010 1.00 95.44 129 GLN A CA 1
ATOM 1042 C C . GLN A 1 129 ? 40.219 -10.999 -58.816 1.00 95.44 129 GLN A C 1
ATOM 1044 O O . GLN A 1 129 ? 41.084 -11.200 -59.669 1.00 95.44 129 GLN A O 1
ATOM 1049 N N . LEU A 1 130 ? 39.734 -9.780 -58.559 1.00 93.38 130 LEU A N 1
ATOM 1050 C CA . LEU A 1 130 ? 40.212 -8.575 -59.240 1.00 93.38 130 LEU A CA 1
ATOM 1051 C C . LEU A 1 130 ? 41.686 -8.307 -58.926 1.00 93.38 130 LEU A C 1
ATOM 1053 O O . LEU A 1 130 ? 42.445 -7.989 -59.838 1.00 93.38 130 LEU A O 1
ATOM 1057 N N . ILE A 1 131 ? 42.117 -8.512 -57.677 1.00 94.25 131 ILE A N 1
ATOM 1058 C CA . ILE A 1 131 ? 43.530 -8.403 -57.284 1.00 94.25 131 ILE A CA 1
ATOM 1059 C C . ILE A 1 131 ? 44.400 -9.370 -58.103 1.00 94.25 131 ILE A C 1
ATOM 1061 O O . ILE A 1 131 ? 45.438 -8.966 -58.633 1.00 94.25 131 ILE A O 1
ATOM 1065 N N . CYS A 1 132 ? 43.970 -10.626 -58.276 1.00 92.56 132 CYS A N 1
ATOM 1066 C CA . CYS A 1 132 ? 44.681 -11.584 -59.127 1.00 92.56 132 CYS A CA 1
ATOM 1067 C C . CYS A 1 132 ? 44.726 -11.136 -60.596 1.00 92.56 132 CYS A C 1
ATOM 1069 O O . CYS A 1 132 ? 45.787 -11.194 -61.213 1.00 92.56 132 CYS A O 1
ATOM 1071 N N . GLN A 1 133 ? 43.607 -10.656 -61.149 1.00 95.00 133 GLN A N 1
ATOM 1072 C CA . GLN A 1 133 ? 43.544 -10.172 -62.534 1.00 95.00 133 GLN A CA 1
ATOM 1073 C C . GLN A 1 133 ? 44.475 -8.981 -62.774 1.00 95.00 133 GLN A C 1
ATOM 1075 O O . GLN A 1 133 ? 45.232 -8.981 -63.743 1.00 95.00 133 GLN A O 1
ATOM 1080 N N . VAL A 1 134 ? 44.469 -7.997 -61.871 1.00 92.19 134 VAL A N 1
ATOM 1081 C CA . VAL A 1 134 ? 45.368 -6.835 -61.929 1.00 92.19 134 VAL A CA 1
ATOM 1082 C C . VAL A 1 134 ? 46.828 -7.278 -61.847 1.00 92.19 134 VAL A C 1
ATOM 1084 O O . VAL A 1 134 ? 47.662 -6.770 -62.591 1.00 92.19 134 VAL A O 1
ATOM 1087 N N . SER A 1 135 ? 47.152 -8.255 -60.995 1.00 91.44 135 SER A N 1
ATOM 1088 C CA . SER A 1 135 ? 48.508 -8.811 -60.920 1.00 91.44 135 SER A CA 1
ATOM 1089 C C . SER A 1 135 ? 48.950 -9.451 -62.242 1.00 91.44 135 SER A C 1
ATOM 1091 O O . SER A 1 135 ? 50.081 -9.225 -62.672 1.00 91.44 135 SER A O 1
ATOM 1093 N N . THR A 1 136 ? 48.071 -10.205 -62.907 1.00 91.94 136 THR A N 1
ATOM 1094 C CA . THR A 1 136 ? 48.354 -10.822 -64.213 1.00 91.94 136 THR A CA 1
ATOM 1095 C C . THR A 1 136 ? 48.553 -9.773 -65.301 1.00 91.94 136 THR A C 1
ATOM 1097 O O . THR A 1 136 ? 49.590 -9.773 -65.958 1.00 91.94 136 THR A O 1
ATOM 1100 N N . LEU A 1 137 ? 47.616 -8.832 -65.440 1.00 90.69 137 LEU A N 1
ATOM 1101 C CA . LEU A 1 137 ? 47.710 -7.764 -66.438 1.00 90.69 137 LEU A CA 1
ATOM 1102 C C . LEU A 1 137 ? 48.954 -6.897 -66.227 1.00 90.69 137 LEU A C 1
ATOM 1104 O O . LEU A 1 137 ? 49.624 -6.542 -67.190 1.00 90.69 137 LEU A O 1
ATOM 1108 N N . ASN A 1 138 ? 49.326 -6.605 -64.978 1.00 89.75 138 ASN A N 1
ATOM 1109 C CA . ASN A 1 138 ? 50.561 -5.875 -64.689 1.00 89.75 138 ASN A CA 1
ATOM 1110 C C . ASN A 1 138 ? 51.818 -6.630 -65.147 1.00 89.75 138 ASN A C 1
ATOM 1112 O O . ASN A 1 138 ? 52.779 -5.992 -65.577 1.00 89.75 138 ASN A O 1
ATOM 1116 N N . LYS A 1 139 ? 51.831 -7.968 -65.081 1.00 87.50 139 LYS A N 1
ATOM 1117 C CA . LYS A 1 139 ? 52.934 -8.772 -65.633 1.00 87.50 139 LYS A CA 1
ATOM 1118 C C . LYS A 1 139 ? 52.960 -8.699 -67.158 1.00 87.50 139 LYS A C 1
ATOM 1120 O O . LYS A 1 139 ? 54.014 -8.420 -67.715 1.00 87.50 139 LYS A O 1
ATOM 1125 N N . GLU A 1 140 ? 51.812 -8.853 -67.813 1.00 86.75 140 GLU A N 1
ATOM 1126 C CA . GLU A 1 140 ? 51.704 -8.760 -69.277 1.00 86.75 140 GLU A CA 1
ATOM 1127 C C . GLU A 1 140 ? 52.120 -7.382 -69.801 1.00 86.75 140 GLU A C 1
ATOM 1129 O O . GLU A 1 140 ? 52.896 -7.285 -70.750 1.00 86.75 140 GLU A O 1
ATOM 1134 N N . VAL A 1 141 ? 51.664 -6.303 -69.156 1.00 83.38 141 VAL A N 1
ATOM 1135 C CA . VAL A 1 141 ? 52.073 -4.934 -69.495 1.00 83.38 141 VAL A CA 1
ATOM 1136 C C . VAL A 1 141 ? 53.579 -4.786 -69.343 1.00 83.38 141 VAL A C 1
ATOM 1138 O O . VAL A 1 141 ? 54.222 -4.247 -70.240 1.00 83.38 141 VAL A O 1
ATOM 1141 N N . LYS A 1 142 ? 54.170 -5.293 -68.256 1.00 82.56 142 LYS A N 1
ATOM 1142 C CA . LYS A 1 142 ? 55.622 -5.240 -68.057 1.00 82.56 142 LYS A CA 1
ATOM 1143 C C . LYS A 1 142 ? 56.378 -5.977 -69.171 1.00 82.56 142 LYS A C 1
ATOM 1145 O O . LYS A 1 142 ? 57.296 -5.405 -69.749 1.00 82.56 142 LYS A O 1
ATOM 1150 N N . GLU A 1 143 ? 55.944 -7.182 -69.533 1.00 80.12 143 GLU A N 1
ATOM 1151 C CA . GLU A 1 143 ? 56.542 -7.977 -70.616 1.00 80.12 143 GLU A CA 1
ATOM 1152 C C . GLU A 1 143 ? 56.400 -7.311 -71.995 1.00 80.12 143 GLU A C 1
ATOM 1154 O O . GLU A 1 143 ? 57.327 -7.337 -72.804 1.00 80.12 143 GLU A O 1
ATOM 1159 N N . LEU A 1 144 ? 55.248 -6.700 -72.285 1.00 76.94 144 LEU A N 1
ATOM 1160 C CA . LEU A 1 144 ? 55.022 -5.960 -73.530 1.00 76.94 144 LEU A CA 1
ATOM 1161 C C . LEU A 1 144 ? 55.840 -4.667 -73.581 1.00 76.94 144 LEU A C 1
ATOM 1163 O O . LEU A 1 144 ? 56.345 -4.307 -74.643 1.00 76.94 144 LEU A O 1
ATOM 1167 N N . THR A 1 145 ? 56.009 -3.996 -72.441 1.00 70.31 145 THR A N 1
ATOM 1168 C CA . THR A 1 145 ? 56.849 -2.797 -72.335 1.00 70.31 145 THR A CA 1
ATOM 1169 C C . THR A 1 145 ? 58.316 -3.153 -72.574 1.00 70.31 145 THR A C 1
ATOM 1171 O O . THR A 1 145 ? 58.993 -2.442 -73.308 1.00 70.31 145 THR A O 1
ATOM 1174 N N . GLU A 1 146 ? 58.793 -4.282 -72.042 1.00 67.31 146 GLU A N 1
ATOM 1175 C CA . GLU A 1 146 ? 60.145 -4.798 -72.305 1.00 67.31 146 GLU A CA 1
ATOM 1176 C C . GLU A 1 146 ? 60.345 -5.167 -73.790 1.00 67.31 146 GLU A C 1
ATOM 1178 O O . GLU A 1 146 ? 61.376 -4.831 -74.365 1.00 67.31 146 GLU A O 1
ATOM 1183 N N . LYS A 1 147 ? 59.338 -5.747 -74.461 1.00 64.50 147 LYS A N 1
ATOM 1184 C CA . LYS A 1 147 ? 59.387 -6.063 -75.908 1.00 64.50 147 LYS A CA 1
ATOM 1185 C C . LYS A 1 147 ? 59.318 -4.834 -76.824 1.00 64.50 147 LYS A C 1
ATOM 1187 O O . LYS A 1 147 ? 59.804 -4.881 -77.951 1.00 64.50 147 LYS A O 1
ATOM 1192 N N . ALA A 1 148 ? 58.715 -3.736 -76.369 1.00 56.78 148 ALA A N 1
ATOM 1193 C CA . ALA A 1 148 ? 58.600 -2.501 -77.146 1.00 56.78 148 ALA A CA 1
ATOM 1194 C C . ALA A 1 148 ? 59.927 -1.719 -77.259 1.00 56.78 148 ALA A C 1
ATOM 1196 O O . ALA A 1 148 ? 60.041 -0.848 -78.123 1.00 56.78 148 ALA A O 1
ATOM 1197 N N . TYR A 1 149 ? 60.936 -2.033 -76.435 1.00 51.16 149 TYR A N 1
ATOM 1198 C CA . TYR A 1 149 ? 62.263 -1.403 -76.488 1.00 51.16 149 TYR A CA 1
ATOM 1199 C C . TYR A 1 149 ? 63.148 -1.878 -77.665 1.00 51.16 149 TYR A C 1
ATOM 1201 O O . TYR A 1 149 ? 64.140 -1.214 -77.957 1.00 51.16 149 TYR A O 1
ATOM 1209 N N . ASP A 1 150 ? 62.765 -2.938 -78.395 1.00 52.34 150 ASP A N 1
ATOM 1210 C CA . ASP A 1 150 ? 63.592 -3.592 -79.432 1.00 52.34 150 ASP A CA 1
ATOM 1211 C C . ASP A 1 150 ? 63.173 -3.311 -80.895 1.00 52.34 150 ASP A C 1
ATOM 1213 O O . ASP A 1 150 ? 63.529 -4.059 -81.807 1.00 52.34 150 ASP A O 1
ATOM 1217 N N . VAL A 1 151 ? 62.430 -2.231 -81.178 1.00 46.22 151 VAL A N 1
ATOM 1218 C CA . VAL A 1 151 ? 61.951 -1.930 -82.548 1.00 46.22 151 VAL A CA 1
ATOM 1219 C C . VAL A 1 151 ? 62.595 -0.649 -83.126 1.00 46.22 151 VAL A C 1
ATOM 1221 O O . VAL A 1 151 ? 62.180 0.461 -82.782 1.00 46.22 151 VAL A O 1
ATOM 1224 N N . PRO A 1 152 ? 63.566 -0.759 -84.065 1.00 49.19 152 PRO A N 1
ATOM 1225 C CA . PRO A 1 152 ? 64.297 0.374 -84.666 1.00 49.19 152 PRO A CA 1
ATOM 1226 C C . PRO A 1 152 ? 63.463 1.335 -85.534 1.00 49.19 152 PRO A C 1
ATOM 1228 O O . PRO A 1 152 ? 63.941 2.399 -85.923 1.00 49.19 152 PRO A O 1
ATOM 1231 N N . SER A 1 153 ? 62.208 0.999 -85.837 1.00 46.91 153 SER A N 1
ATOM 1232 C CA . SER A 1 153 ? 61.303 1.803 -86.675 1.00 46.91 153 SER A CA 1
ATOM 1233 C C . SER A 1 153 ? 60.723 3.036 -85.958 1.00 46.91 153 SER A C 1
ATOM 1235 O O . SER A 1 153 ? 60.137 3.906 -86.598 1.00 46.91 153 SER A O 1
ATOM 1237 N N . ILE A 1 154 ? 60.888 3.132 -84.632 1.00 51.03 154 ILE A N 1
ATOM 1238 C CA . ILE A 1 154 ? 60.272 4.169 -83.780 1.00 51.03 154 ILE A CA 1
ATOM 1239 C C . ILE A 1 154 ? 61.027 5.514 -83.849 1.00 51.03 154 ILE A C 1
ATOM 1241 O O . ILE A 1 154 ? 60.490 6.554 -83.466 1.00 51.03 154 ILE A O 1
ATOM 1245 N N . GLN A 1 155 ? 62.258 5.536 -84.371 1.00 47.56 1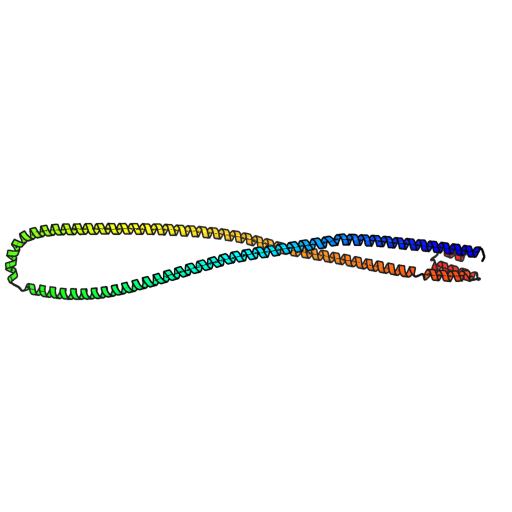55 GLN A N 1
ATOM 1246 C CA . GLN A 1 155 ? 63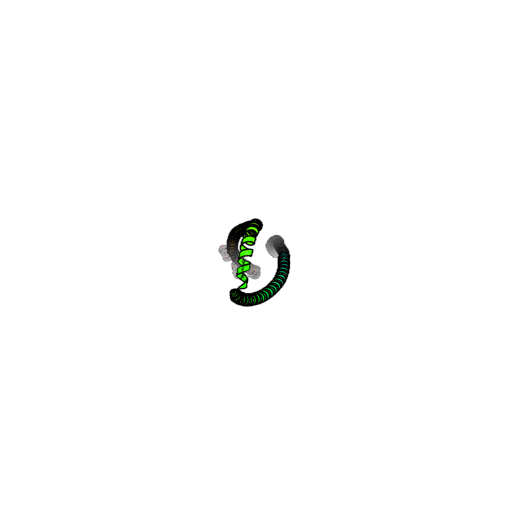.115 6.727 -84.334 1.00 47.56 155 GLN A CA 1
ATOM 1247 C C . GLN A 1 155 ? 62.827 7.747 -85.456 1.00 47.56 155 GLN A C 1
ATOM 1249 O O . GLN A 1 155 ? 63.037 8.933 -85.240 1.00 47.56 155 GLN A O 1
ATOM 1254 N N . ILE A 1 156 ? 62.277 7.326 -86.602 1.00 50.38 156 ILE A N 1
ATOM 1255 C CA . ILE A 1 156 ? 61.915 8.234 -87.715 1.00 50.38 156 ILE A CA 1
ATOM 1256 C C . ILE A 1 156 ? 60.520 8.838 -87.496 1.00 50.38 156 ILE A C 1
ATOM 1258 O O . ILE A 1 156 ? 60.311 10.027 -87.717 1.00 50.38 156 ILE A O 1
ATOM 1262 N N . LEU A 1 157 ? 59.598 8.056 -86.919 1.00 53.31 157 LEU A N 1
ATOM 1263 C CA . LEU A 1 157 ? 58.312 8.567 -86.433 1.00 53.31 157 LEU A CA 1
ATOM 1264 C C . LEU A 1 157 ? 58.487 9.598 -85.312 1.00 53.31 157 LEU A C 1
ATOM 1266 O O . LEU A 1 157 ? 57.602 10.419 -85.127 1.00 53.31 157 LEU A O 1
ATOM 1270 N N . LYS A 1 158 ? 59.610 9.571 -84.580 1.00 49.81 158 LYS A N 1
ATOM 1271 C CA . LYS A 1 158 ? 59.922 10.450 -83.440 1.00 49.81 158 LYS A CA 1
ATOM 1272 C C . LYS A 1 158 ? 60.113 11.916 -83.830 1.00 49.81 158 LYS A C 1
ATOM 1274 O O . LYS A 1 158 ? 59.726 12.775 -83.042 1.00 49.81 158 LYS A O 1
ATOM 1279 N N . ASP A 1 159 ? 60.660 12.178 -85.016 1.00 49.84 159 ASP A N 1
ATOM 1280 C CA . ASP A 1 159 ? 61.005 13.530 -85.474 1.00 49.84 159 ASP A CA 1
ATOM 1281 C C . ASP A 1 159 ? 59.841 14.195 -86.234 1.00 49.84 159 ASP A C 1
ATOM 1283 O O . ASP A 1 159 ? 59.598 15.390 -86.065 1.00 49.84 159 ASP A O 1
ATOM 1287 N N . GLU A 1 160 ? 59.012 13.424 -86.949 1.00 52.50 160 GLU A N 1
ATOM 1288 C CA . GLU A 1 160 ? 57.717 13.908 -87.464 1.00 52.50 160 GLU A CA 1
ATOM 1289 C C . GLU A 1 160 ? 56.668 14.042 -86.340 1.00 52.50 160 GLU A C 1
ATOM 1291 O O . GLU A 1 160 ? 55.922 15.025 -86.310 1.00 52.50 160 GLU A O 1
ATOM 1296 N N . LEU A 1 161 ? 56.689 13.150 -85.329 1.00 51.66 161 LEU A N 1
ATOM 1297 C CA . LEU A 1 161 ? 55.992 13.371 -84.056 1.00 51.66 161 LEU A CA 1
ATOM 1298 C C . LEU A 1 161 ? 56.521 14.593 -83.327 1.00 51.66 161 LEU A C 1
ATOM 1300 O O . LEU A 1 161 ? 55.759 15.115 -82.540 1.00 51.66 161 LEU A O 1
ATOM 1304 N N . ALA A 1 162 ? 57.769 15.038 -83.498 1.00 54.47 162 ALA A N 1
ATOM 1305 C CA . ALA A 1 162 ? 58.306 16.157 -82.723 1.00 54.47 162 ALA A CA 1
ATOM 1306 C C . ALA A 1 162 ? 57.685 17.500 -83.138 1.00 54.47 162 ALA A C 1
ATOM 1308 O O . ALA A 1 162 ? 57.358 18.298 -82.265 1.00 54.47 162 ALA A O 1
ATOM 1309 N N . ASN A 1 163 ? 57.439 17.722 -84.434 1.00 53.72 163 ASN A N 1
ATOM 1310 C CA . ASN A 1 163 ? 56.799 18.951 -84.919 1.00 53.72 163 ASN A CA 1
ATOM 1311 C C . ASN A 1 163 ? 55.267 18.901 -84.825 1.00 53.72 163 ASN A C 1
ATOM 1313 O O . ASN A 1 163 ? 54.675 19.879 -84.370 1.00 53.72 163 ASN A O 1
ATOM 1317 N N . LEU A 1 164 ? 54.625 17.755 -85.112 1.00 56.09 164 LEU A N 1
ATOM 1318 C CA . LEU A 1 164 ? 53.214 17.573 -84.745 1.00 56.09 164 LEU A CA 1
ATOM 1319 C C . LEU A 1 164 ? 53.036 17.649 -83.221 1.00 56.09 164 LEU A C 1
ATOM 1321 O O . LEU A 1 164 ? 52.080 18.253 -82.763 1.00 56.09 164 LEU A O 1
ATOM 1325 N N . LYS A 1 165 ? 53.973 17.133 -82.411 1.00 57.16 165 LYS A N 1
ATOM 1326 C CA . LYS A 1 165 ? 53.951 17.285 -80.947 1.00 57.16 165 LYS A CA 1
ATOM 1327 C C . LYS A 1 165 ? 53.977 18.731 -80.533 1.00 57.16 165 LYS A C 1
ATOM 1329 O O . LYS A 1 165 ? 53.424 18.988 -79.493 1.00 57.16 165 LYS A O 1
ATOM 1334 N N . VAL A 1 166 ? 54.630 19.663 -81.217 1.00 63.75 166 VAL A N 1
ATOM 1335 C CA . VAL A 1 166 ? 54.703 21.035 -80.689 1.00 63.75 166 VAL A CA 1
ATOM 1336 C C . VAL A 1 166 ? 53.355 21.743 -80.825 1.00 63.75 166 VAL A C 1
ATOM 1338 O O . VAL A 1 166 ? 52.887 22.327 -79.848 1.00 63.75 166 VAL A O 1
ATOM 1341 N N . ASP A 1 167 ? 52.687 21.631 -81.975 1.00 60.50 167 ASP A N 1
ATOM 1342 C CA . ASP A 1 167 ? 51.365 22.242 -82.168 1.00 60.50 167 ASP A CA 1
ATOM 1343 C C . ASP A 1 167 ? 50.251 21.422 -81.508 1.00 60.50 167 ASP A C 1
ATOM 1345 O O . ASP A 1 167 ? 49.424 21.977 -80.786 1.00 60.50 167 ASP A O 1
ATOM 1349 N N . HIS A 1 168 ? 50.295 20.092 -81.617 1.00 64.44 168 HIS A N 1
ATOM 1350 C CA . HIS A 1 168 ? 49.364 19.210 -80.920 1.00 64.44 168 HIS A CA 1
ATOM 1351 C C . HIS A 1 168 ? 49.616 19.188 -79.411 1.00 64.44 168 HIS A C 1
ATOM 1353 O O . HIS A 1 168 ? 48.661 18.998 -78.686 1.00 64.44 168 HIS A O 1
ATOM 1359 N N . ALA A 1 169 ? 50.833 19.416 -78.893 1.00 68.19 169 ALA A N 1
ATOM 1360 C CA . ALA A 1 169 ? 51.053 19.612 -77.453 1.00 68.19 169 ALA A CA 1
ATOM 1361 C C . ALA A 1 169 ? 50.650 21.003 -76.996 1.00 68.19 169 ALA A C 1
ATOM 1363 O O . ALA A 1 169 ? 50.342 21.130 -75.823 1.00 68.19 169 ALA A O 1
ATOM 1364 N N . ARG A 1 170 ? 50.615 22.027 -77.858 1.00 72.06 170 ARG A N 1
ATOM 1365 C CA . ARG A 1 170 ? 50.000 23.310 -77.494 1.00 72.06 170 ARG A CA 1
ATOM 1366 C C . ARG A 1 170 ? 48.481 23.161 -77.408 1.00 72.06 170 ARG A C 1
ATOM 1368 O O . ARG A 1 170 ? 47.907 23.531 -76.392 1.00 72.06 170 ARG A O 1
ATOM 1375 N N . GLU A 1 171 ? 47.850 22.520 -78.393 1.00 72.25 171 GLU A N 1
ATOM 1376 C CA . GLU A 1 171 ? 46.414 22.203 -78.360 1.00 72.25 171 GLU A CA 1
ATOM 1377 C C . GLU A 1 171 ? 46.056 21.196 -77.257 1.00 72.25 171 GLU A C 1
ATOM 1379 O O . GLU A 1 171 ? 45.071 21.403 -76.553 1.00 72.25 171 GLU A O 1
ATOM 1384 N N . LEU A 1 172 ? 46.866 20.153 -77.027 1.00 76.50 172 LEU A N 1
ATOM 1385 C CA . LEU A 1 172 ? 46.717 19.253 -75.880 1.00 76.50 172 LEU A CA 1
ATOM 1386 C C . LEU A 1 172 ? 46.995 19.986 -74.581 1.00 76.50 172 LEU A C 1
ATOM 1388 O O . LEU A 1 172 ? 46.326 19.680 -73.618 1.00 76.50 172 LEU A O 1
ATOM 1392 N N . MET A 1 173 ? 47.954 20.906 -74.496 1.00 78.31 173 MET A N 1
ATOM 1393 C CA . MET A 1 173 ? 48.206 21.652 -73.262 1.00 78.31 173 MET A CA 1
ATOM 1394 C C . MET A 1 173 ? 47.024 22.567 -72.960 1.00 78.31 173 MET A C 1
ATOM 1396 O O . MET A 1 173 ? 46.571 22.565 -71.825 1.00 78.31 173 MET A O 1
ATOM 1400 N N . ASP A 1 174 ? 46.445 23.246 -73.949 1.00 77.38 174 ASP A N 1
ATOM 1401 C CA . ASP A 1 174 ? 45.231 24.045 -73.764 1.00 77.38 174 ASP A CA 1
ATOM 1402 C C . ASP A 1 174 ? 44.007 23.169 -73.453 1.00 77.38 174 ASP A C 1
ATOM 1404 O O . ASP A 1 174 ? 43.218 23.505 -72.569 1.00 77.38 174 ASP A O 1
ATOM 1408 N N . ALA A 1 175 ? 43.853 22.021 -74.119 1.00 77.38 175 ALA A N 1
ATOM 1409 C CA . ALA A 1 175 ? 42.787 21.059 -73.845 1.00 77.38 175 ALA A CA 1
ATOM 1410 C C . ALA A 1 175 ? 42.968 20.364 -72.488 1.00 77.38 175 ALA A C 1
ATOM 1412 O O . ALA A 1 175 ? 41.984 20.141 -71.799 1.00 77.38 175 ALA A O 1
ATOM 1413 N N . VAL A 1 176 ? 44.200 20.075 -72.064 1.00 80.69 176 VAL A N 1
ATOM 1414 C CA . VAL A 1 176 ? 44.556 19.507 -70.755 1.00 80.69 176 VAL A CA 1
ATOM 1415 C C . VAL A 1 176 ? 44.416 20.561 -69.674 1.00 80.69 176 VAL A C 1
ATOM 1417 O O . VAL A 1 176 ? 43.951 20.225 -68.601 1.00 80.69 176 VAL A O 1
ATOM 1420 N N . VAL A 1 177 ? 44.756 21.827 -69.916 1.00 81.75 177 VAL A N 1
ATOM 1421 C CA . VAL A 1 177 ? 44.529 22.918 -68.959 1.00 81.75 177 VAL A CA 1
ATOM 1422 C C . VAL A 1 177 ? 43.033 23.172 -68.807 1.00 81.75 177 VAL A C 1
ATOM 1424 O O . VAL A 1 177 ? 42.566 23.276 -67.678 1.00 81.75 177 VAL A O 1
ATOM 1427 N N . LYS A 1 178 ? 42.259 23.189 -69.901 1.00 81.06 178 LYS A N 1
ATOM 1428 C CA . LYS A 1 178 ? 40.791 23.286 -69.845 1.00 81.06 178 LYS A CA 1
ATOM 1429 C C . LYS A 1 178 ? 40.162 22.065 -69.184 1.00 81.06 178 LYS A C 1
ATOM 1431 O O . LYS A 1 178 ? 39.347 22.243 -68.290 1.00 81.06 178 LYS A O 1
ATOM 1436 N N . ALA A 1 179 ? 40.563 20.852 -69.560 1.00 79.06 179 ALA A N 1
ATOM 1437 C CA . ALA A 1 179 ? 40.083 19.619 -68.944 1.00 79.06 179 ALA A CA 1
ATOM 1438 C C . ALA A 1 179 ? 40.472 19.562 -67.467 1.00 79.06 179 ALA A C 1
ATOM 1440 O O . ALA A 1 179 ? 39.623 19.258 -66.652 1.00 79.06 179 ALA A O 1
ATOM 1441 N N . LYS A 1 180 ? 41.702 19.942 -67.103 1.00 81.94 180 LYS A N 1
ATOM 1442 C CA . LYS A 1 180 ? 42.169 20.015 -65.714 1.00 81.94 180 LYS A CA 1
ATOM 1443 C C . LYS A 1 180 ? 41.401 21.063 -64.922 1.00 81.94 180 LYS A C 1
ATOM 1445 O O . LYS A 1 180 ? 41.059 20.809 -63.778 1.00 81.94 180 LYS A O 1
ATOM 1450 N N . HIS A 1 181 ? 41.119 22.223 -65.510 1.00 81.94 181 HIS A N 1
ATOM 1451 C CA . HIS A 1 181 ? 40.315 23.253 -64.861 1.00 81.94 181 HIS A CA 1
ATOM 1452 C C . HIS A 1 181 ? 38.858 22.805 -64.697 1.00 81.94 181 HIS A C 1
ATOM 1454 O O . HIS A 1 181 ? 38.294 23.003 -63.630 1.00 81.94 181 HIS A O 1
ATOM 1460 N N . MET A 1 182 ? 38.277 22.135 -65.698 1.00 82.38 182 MET A N 1
ATOM 1461 C CA . MET A 1 182 ? 36.941 21.537 -65.608 1.00 82.38 182 MET A CA 1
ATOM 1462 C C . MET A 1 182 ? 36.886 20.412 -64.573 1.00 82.38 182 MET A C 1
ATOM 1464 O O . MET A 1 182 ? 36.007 20.433 -63.724 1.00 82.38 182 MET A O 1
ATOM 1468 N N . THR A 1 183 ? 37.837 19.474 -64.569 1.00 83.00 183 THR A N 1
ATOM 1469 C CA . THR A 1 183 ? 37.892 18.403 -63.563 1.00 83.00 183 THR A CA 1
ATOM 1470 C C . THR A 1 183 ? 38.139 18.966 -62.173 1.00 83.00 183 THR A C 1
ATOM 1472 O O . THR A 1 183 ? 37.550 18.481 -61.221 1.00 83.00 183 THR A O 1
ATOM 1475 N N . GLN A 1 184 ? 38.967 20.006 -62.045 1.00 87.50 184 GLN A N 1
ATOM 1476 C CA . GLN A 1 184 ? 39.219 20.670 -60.768 1.00 87.50 184 GLN A CA 1
ATOM 1477 C C . GLN A 1 184 ? 37.981 21.425 -60.272 1.00 87.50 184 GLN A C 1
ATOM 1479 O O . GLN A 1 184 ? 37.713 21.404 -59.076 1.00 87.50 184 GLN A O 1
ATOM 1484 N N . LEU A 1 185 ? 37.213 22.053 -61.167 1.00 87.12 185 LEU A N 1
ATOM 1485 C CA . LEU A 1 185 ? 35.939 22.687 -60.829 1.00 87.12 185 LEU A CA 1
ATOM 1486 C C . LEU A 1 185 ? 34.894 21.637 -60.423 1.00 87.12 185 LEU A C 1
ATOM 1488 O O . LEU A 1 185 ? 34.258 21.788 -59.391 1.00 87.12 185 LEU A O 1
ATOM 1492 N N . GLU A 1 186 ? 34.778 20.529 -61.159 1.00 87.50 186 GLU A N 1
ATOM 1493 C CA . GLU A 1 186 ? 33.895 19.414 -60.793 1.00 87.50 186 GLU A CA 1
ATOM 1494 C C . GLU A 1 186 ? 34.300 18.746 -59.469 1.00 87.50 186 GLU A C 1
ATOM 1496 O O . GLU A 1 186 ? 33.442 18.327 -58.692 1.00 87.50 186 GLU A O 1
ATOM 1501 N N . GLU A 1 187 ? 35.601 18.608 -59.201 1.00 88.88 187 GLU A N 1
ATOM 1502 C CA . GLU A 1 187 ? 36.126 18.115 -57.925 1.00 88.88 187 GLU A CA 1
ATOM 1503 C C . GLU A 1 187 ? 35.843 19.100 -56.791 1.00 88.88 187 GLU A C 1
ATOM 1505 O O . GLU A 1 187 ? 35.461 18.671 -55.702 1.00 88.88 187 GLU A O 1
ATOM 1510 N N . GLN A 1 188 ? 35.974 20.404 -57.049 1.00 91.12 188 GLN A N 1
ATOM 1511 C CA . GLN A 1 188 ? 35.610 21.456 -56.107 1.00 91.12 188 GLN A CA 1
ATOM 1512 C C . GLN A 1 188 ? 34.108 21.422 -55.802 1.00 91.12 188 GLN A C 1
ATOM 1514 O O . GLN A 1 188 ? 33.742 21.415 -54.630 1.00 91.12 188 GLN A O 1
ATOM 1519 N N . ASP A 1 189 ? 33.246 21.304 -56.813 1.00 91.56 189 ASP A N 1
ATOM 1520 C CA . ASP A 1 189 ? 31.794 21.208 -56.640 1.00 91.56 189 ASP A CA 1
ATOM 1521 C C . ASP A 1 189 ? 31.400 19.938 -55.873 1.00 91.56 189 ASP A C 1
ATOM 1523 O O . ASP A 1 189 ? 30.574 19.989 -54.958 1.00 91.56 189 ASP A O 1
ATOM 1527 N N . ARG A 1 190 ? 32.036 18.794 -56.170 1.00 92.81 190 ARG A N 1
ATOM 1528 C CA . ARG A 1 190 ? 31.844 17.550 -55.403 1.00 92.81 190 ARG A CA 1
ATOM 1529 C C . ARG A 1 190 ? 32.306 17.692 -53.955 1.00 92.81 190 ARG A C 1
ATOM 1531 O O . ARG A 1 190 ? 31.621 17.203 -53.057 1.00 92.81 190 ARG A O 1
ATOM 1538 N N . ALA A 1 191 ? 33.443 18.344 -53.712 1.00 92.69 191 ALA A N 1
ATOM 1539 C CA . ALA A 1 191 ? 33.943 18.593 -52.364 1.00 92.69 191 ALA A CA 1
ATOM 1540 C C . ALA A 1 191 ? 33.004 19.527 -51.588 1.00 92.69 191 ALA A C 1
ATOM 1542 O O . ALA A 1 191 ? 32.649 19.218 -50.454 1.00 92.69 191 ALA A O 1
ATOM 1543 N N . SER A 1 192 ? 32.534 20.611 -52.208 1.00 94.06 192 SER A N 1
ATOM 1544 C CA . SER A 1 192 ? 31.559 21.535 -51.621 1.00 94.06 192 SER A CA 1
ATOM 1545 C C . SER A 1 192 ? 30.225 20.852 -51.317 1.00 94.06 192 SER A C 1
ATOM 1547 O O . SER A 1 192 ? 29.703 21.015 -50.216 1.00 94.06 192 SER A O 1
ATOM 1549 N N . ALA A 1 193 ? 29.707 20.021 -52.226 1.00 94.62 193 ALA A N 1
ATOM 1550 C CA . ALA A 1 193 ? 28.504 19.228 -51.974 1.00 94.62 193 ALA A CA 1
ATOM 1551 C C . ALA A 1 193 ? 28.703 18.250 -50.806 1.00 94.62 193 ALA A C 1
ATOM 1553 O O . ALA A 1 193 ? 27.819 18.098 -49.963 1.00 94.62 193 ALA A O 1
ATOM 1554 N N . LYS A 1 194 ? 29.883 17.619 -50.712 1.00 96.19 194 LYS A N 1
ATOM 1555 C CA . LYS A 1 194 ? 30.190 16.713 -49.603 1.00 96.19 194 LYS A CA 1
ATOM 1556 C C . LYS A 1 194 ? 30.315 17.443 -48.267 1.00 96.19 194 LYS A C 1
ATOM 1558 O O . LYS A 1 194 ? 29.881 16.904 -47.253 1.00 96.19 194 LYS A O 1
ATOM 1563 N N . ILE A 1 195 ? 30.884 18.648 -48.259 1.00 95.00 195 ILE A N 1
ATOM 1564 C CA . ILE A 1 195 ? 30.946 19.502 -47.067 1.00 95.00 195 ILE A CA 1
ATOM 1565 C C . ILE A 1 195 ? 29.529 19.849 -46.605 1.00 95.00 195 ILE A C 1
ATOM 1567 O O . ILE A 1 195 ? 29.217 19.601 -45.446 1.00 95.00 195 ILE A O 1
ATOM 1571 N N . ALA A 1 196 ? 28.654 20.298 -47.508 1.00 94.94 196 ALA A N 1
ATOM 1572 C CA . ALA A 1 196 ? 27.268 20.625 -47.169 1.00 94.94 196 ALA A CA 1
ATOM 1573 C C . ALA A 1 196 ? 26.501 19.418 -46.589 1.00 94.94 196 ALA A C 1
ATOM 1575 O O . ALA A 1 196 ? 25.819 19.545 -45.575 1.00 94.94 196 ALA A O 1
ATOM 1576 N N . GLU A 1 197 ? 26.666 18.224 -47.172 1.00 96.44 197 GLU A N 1
ATOM 1577 C CA . GLU A 1 197 ? 26.070 16.981 -46.649 1.00 96.44 197 GLU A CA 1
ATOM 1578 C C . GLU A 1 197 ? 26.583 16.654 -45.232 1.00 96.44 197 GLU A C 1
ATOM 1580 O O . GLU A 1 197 ? 25.826 16.229 -44.354 1.00 96.44 197 GLU A O 1
ATOM 1585 N N . LEU A 1 198 ? 27.884 16.842 -44.987 1.00 95.81 198 LEU A N 1
ATOM 1586 C CA . LEU A 1 198 ? 28.488 16.606 -43.675 1.00 95.81 198 LEU A CA 1
ATOM 1587 C C . LEU A 1 198 ? 28.045 17.647 -42.639 1.00 95.81 198 LEU A C 1
ATOM 1589 O O . LEU A 1 198 ? 27.827 17.284 -41.482 1.00 95.81 198 LEU A O 1
ATOM 1593 N N . GLU A 1 199 ? 27.884 18.907 -43.034 1.00 95.88 199 GLU A N 1
ATOM 1594 C CA . GLU A 1 199 ? 27.355 19.979 -42.187 1.00 95.88 199 GLU A CA 1
ATOM 1595 C C . GLU A 1 199 ? 25.900 19.701 -41.791 1.00 95.88 199 GLU A C 1
ATOM 1597 O O . GLU A 1 199 ? 25.578 19.733 -40.603 1.00 95.88 199 GLU A O 1
ATOM 1602 N N . GLU A 1 200 ? 25.045 19.318 -42.745 1.00 97.06 200 GLU A N 1
ATOM 1603 C CA . GLU A 1 200 ? 23.653 18.934 -42.478 1.00 97.06 200 GLU A CA 1
ATOM 1604 C C . GLU A 1 200 ? 23.575 17.745 -41.511 1.00 97.06 200 GLU A C 1
ATOM 1606 O O . GLU A 1 200 ? 22.854 17.780 -40.508 1.00 97.06 200 GLU A O 1
ATOM 1611 N N . LYS A 1 201 ? 24.383 16.705 -41.751 1.00 97.88 201 LYS A N 1
ATOM 1612 C CA . LYS A 1 201 ? 24.450 15.543 -40.859 1.00 97.88 201 LYS A CA 1
ATOM 1613 C C . LYS A 1 201 ? 24.931 15.923 -39.458 1.00 97.88 201 LYS A C 1
ATOM 1615 O O . LYS A 1 201 ? 24.421 15.390 -38.473 1.00 97.88 201 LYS A O 1
ATOM 1620 N N . THR A 1 202 ? 25.894 16.836 -39.359 1.00 97.19 202 THR A N 1
ATOM 1621 C CA . THR A 1 202 ? 26.400 17.333 -38.073 1.00 97.19 202 THR A CA 1
ATOM 1622 C C . THR A 1 202 ? 25.313 18.095 -37.320 1.00 97.19 202 THR A C 1
ATOM 1624 O O . THR A 1 202 ? 25.110 17.841 -36.135 1.00 97.19 202 THR A O 1
ATOM 1627 N N . MET A 1 203 ? 24.553 18.953 -38.004 1.00 97.25 203 MET A N 1
ATOM 1628 C CA . MET A 1 203 ? 23.424 19.676 -37.413 1.00 97.25 203 MET A CA 1
ATOM 1629 C C . MET A 1 203 ? 22.328 18.730 -36.911 1.00 97.25 203 MET A C 1
ATOM 1631 O O . MET A 1 203 ? 21.870 18.874 -35.779 1.00 97.25 203 MET A O 1
ATOM 1635 N N . SER A 1 204 ? 21.965 17.714 -37.697 1.00 98.12 204 SER A N 1
ATOM 1636 C CA . SER A 1 204 ? 20.980 16.702 -37.288 1.00 98.12 204 SER A CA 1
ATOM 1637 C C . SER A 1 204 ? 21.433 15.901 -36.058 1.00 98.12 204 SER A C 1
ATOM 1639 O O . SER A 1 204 ? 20.638 15.628 -35.152 1.00 98.12 204 SER A O 1
ATOM 1641 N N . LEU A 1 205 ? 22.723 15.552 -35.983 1.00 97.75 205 LEU A N 1
ATOM 1642 C CA . LEU A 1 205 ? 23.289 14.881 -34.812 1.00 97.75 205 LEU A CA 1
ATOM 1643 C C . LEU A 1 205 ? 23.280 15.787 -33.578 1.00 97.75 205 LEU A C 1
ATOM 1645 O O . LEU A 1 205 ? 22.897 15.321 -32.509 1.00 97.75 205 LEU A O 1
ATOM 1649 N N . LEU A 1 206 ? 23.648 17.064 -33.715 1.00 97.56 206 LEU A N 1
ATOM 1650 C CA . LEU A 1 206 ? 23.606 18.029 -32.612 1.00 97.56 206 LEU A CA 1
ATOM 1651 C C . LEU A 1 206 ? 22.187 18.220 -32.073 1.00 97.56 206 LEU A C 1
ATOM 1653 O O . LEU A 1 206 ? 21.994 18.217 -30.861 1.00 97.56 206 LEU A O 1
ATOM 1657 N N . GLU A 1 207 ? 21.189 18.316 -32.951 1.00 97.81 207 GLU A N 1
ATOM 1658 C CA . GLU A 1 207 ? 19.786 18.407 -32.539 1.00 97.81 207 GLU A CA 1
ATOM 1659 C C . GLU A 1 207 ? 19.329 17.142 -31.799 1.00 97.81 207 GLU A C 1
ATOM 1661 O O . GLU A 1 207 ? 18.661 17.218 -30.768 1.00 97.81 207 GLU A O 1
ATOM 1666 N N . THR A 1 208 ? 19.732 15.967 -32.287 1.00 97.38 208 THR A N 1
ATOM 1667 C CA . THR A 1 208 ? 19.427 14.693 -31.622 1.00 97.38 208 THR A CA 1
ATOM 1668 C C . THR A 1 208 ? 20.072 14.623 -30.236 1.00 97.38 208 THR A C 1
ATOM 1670 O O . THR A 1 208 ? 19.425 14.193 -29.281 1.00 97.38 208 THR A O 1
ATOM 1673 N N . VAL A 1 209 ? 21.325 15.075 -30.108 1.00 97.06 209 VAL A N 1
ATOM 1674 C CA . VAL A 1 209 ? 22.027 15.149 -28.821 1.00 97.06 209 VAL A CA 1
ATOM 1675 C C . VAL A 1 209 ? 21.302 16.106 -27.880 1.00 97.06 209 VAL A C 1
ATOM 1677 O O . VAL A 1 209 ? 20.969 15.685 -26.777 1.00 97.06 209 VAL A O 1
ATOM 1680 N N . ALA A 1 210 ? 20.960 17.318 -28.323 1.00 97.00 210 ALA A N 1
ATOM 1681 C CA . ALA A 1 210 ? 20.243 18.298 -27.506 1.00 97.00 210 ALA A CA 1
ATOM 1682 C C . ALA A 1 210 ? 18.921 17.735 -26.958 1.00 97.00 210 ALA A C 1
ATOM 1684 O O . ALA A 1 210 ? 18.703 17.745 -25.749 1.00 97.00 210 ALA A O 1
ATOM 1685 N N . ARG A 1 211 ? 18.093 17.120 -27.815 1.00 97.31 211 ARG A N 1
ATOM 1686 C CA . ARG A 1 211 ? 16.841 16.469 -27.384 1.00 97.31 211 ARG A CA 1
ATOM 1687 C C . ARG A 1 211 ? 17.085 15.323 -26.400 1.00 97.31 211 ARG A C 1
ATOM 1689 O O . ARG A 1 211 ? 16.306 15.123 -25.472 1.00 97.31 211 ARG A O 1
ATOM 1696 N N . SER A 1 212 ? 18.154 14.550 -26.599 1.00 96.19 212 SER A N 1
ATOM 1697 C CA . SER A 1 212 ? 18.508 13.464 -25.678 1.00 96.19 212 SER A CA 1
ATOM 1698 C C . SER A 1 212 ? 18.972 13.985 -24.314 1.00 96.19 212 SER A C 1
ATOM 1700 O O . SER A 1 212 ? 18.682 13.365 -23.292 1.00 96.19 212 SER A O 1
ATOM 1702 N N . GLU A 1 213 ? 19.660 15.129 -24.280 1.00 96.50 213 GLU A N 1
ATOM 1703 C CA . GLU A 1 213 ? 20.099 15.771 -23.043 1.00 96.50 213 GLU A CA 1
ATOM 1704 C C . GLU A 1 213 ? 18.930 16.398 -22.287 1.00 96.50 213 GLU A C 1
ATOM 1706 O O . GLU A 1 213 ? 18.854 16.233 -21.071 1.00 96.50 213 GLU A O 1
ATOM 1711 N N . GLU A 1 214 ? 17.993 17.034 -22.992 1.00 97.00 214 GLU A N 1
ATOM 1712 C CA . GLU A 1 214 ? 16.738 17.531 -22.418 1.00 97.00 214 GLU A CA 1
ATOM 1713 C C . GLU A 1 214 ? 15.932 16.391 -21.788 1.00 97.00 214 GLU A C 1
ATOM 1715 O O . GLU A 1 214 ? 15.636 16.441 -20.596 1.00 97.00 214 GLU A O 1
ATOM 1720 N N . ALA A 1 215 ? 15.688 15.304 -22.528 1.00 96.06 215 ALA A N 1
ATOM 1721 C CA . ALA A 1 215 ? 14.972 14.140 -22.004 1.00 96.06 215 ALA A CA 1
ATOM 1722 C C . ALA A 1 215 ? 15.682 13.502 -20.793 1.00 96.06 215 ALA A C 1
ATOM 1724 O O . ALA A 1 215 ? 15.036 13.041 -19.851 1.00 96.06 215 ALA A O 1
ATOM 1725 N N . ARG A 1 216 ? 17.024 13.482 -20.791 1.00 97.00 216 ARG A N 1
ATOM 1726 C CA . ARG A 1 216 ? 17.814 13.008 -19.645 1.00 97.00 216 ARG A CA 1
ATOM 1727 C C . ARG A 1 216 ? 17.634 13.914 -18.426 1.00 97.00 216 ARG A C 1
ATOM 1729 O O . ARG A 1 216 ? 17.519 13.395 -17.318 1.00 97.00 216 ARG A O 1
ATOM 1736 N N . ASN A 1 217 ? 17.619 15.230 -18.618 1.00 96.12 217 ASN A N 1
ATOM 1737 C CA . ASN A 1 217 ? 17.426 16.191 -17.534 1.00 96.12 217 ASN A CA 1
ATOM 1738 C C . ASN A 1 217 ? 16.005 16.098 -16.961 1.00 96.12 217 ASN A C 1
ATOM 1740 O O . ASN A 1 217 ? 15.855 16.001 -15.749 1.00 96.12 217 ASN A O 1
ATOM 1744 N N . GLU A 1 218 ? 14.980 16.001 -17.811 1.00 97.06 218 GLU A N 1
ATOM 1745 C CA . GLU A 1 218 ? 13.592 15.791 -17.376 1.00 97.06 218 GLU A CA 1
ATOM 1746 C C . GLU A 1 218 ? 13.432 14.495 -16.568 1.00 97.06 218 GLU A C 1
ATOM 1748 O O . GLU A 1 218 ? 12.793 14.483 -15.515 1.00 97.06 218 GLU A O 1
ATOM 1753 N N . ALA A 1 219 ? 14.053 13.400 -17.020 1.00 95.56 219 ALA A N 1
ATOM 1754 C CA . ALA A 1 219 ? 14.043 12.135 -16.289 1.00 95.56 219 ALA A CA 1
ATOM 1755 C C . ALA A 1 219 ? 14.748 12.244 -14.925 1.00 95.56 219 ALA A C 1
ATOM 1757 O O . ALA A 1 219 ? 14.304 11.638 -13.948 1.00 95.56 219 ALA A O 1
ATOM 1758 N N . TYR A 1 220 ? 15.833 13.017 -14.848 1.00 96.69 220 TYR A N 1
ATOM 1759 C CA . TYR A 1 220 ? 16.555 13.264 -13.603 1.00 96.69 220 TYR A CA 1
ATOM 1760 C C . TYR A 1 220 ? 15.742 14.121 -12.622 1.00 96.69 220 TYR A C 1
ATOM 1762 O O . TYR A 1 220 ? 15.659 13.784 -11.440 1.00 96.69 220 TYR A O 1
ATOM 1770 N N . ASP A 1 221 ? 15.074 15.167 -13.107 1.00 97.00 221 ASP A N 1
ATOM 1771 C CA . ASP A 1 221 ? 14.200 16.012 -12.291 1.00 97.00 221 ASP A CA 1
ATOM 1772 C C . ASP A 1 221 ? 12.986 15.228 -11.770 1.00 97.00 221 ASP A C 1
ATOM 1774 O O . ASP A 1 221 ? 12.648 15.317 -10.587 1.00 97.00 221 ASP A O 1
ATOM 1778 N N . ALA A 1 222 ? 12.376 14.387 -12.612 1.00 96.19 222 ALA A N 1
ATOM 1779 C CA . ALA A 1 222 ? 11.294 13.493 -12.202 1.00 96.19 222 ALA A CA 1
ATOM 1780 C C . ALA A 1 222 ? 11.754 12.481 -11.137 1.00 96.19 222 ALA A C 1
ATOM 1782 O O . ALA A 1 222 ? 11.035 12.213 -10.171 1.00 96.19 222 ALA A O 1
ATOM 1783 N N . PHE A 1 223 ? 12.970 11.943 -11.274 1.00 96.44 223 PHE A N 1
ATOM 1784 C CA . PHE A 1 223 ? 13.564 11.066 -10.266 1.00 96.44 223 PHE A CA 1
ATOM 1785 C C . PHE A 1 223 ? 13.780 11.792 -8.930 1.00 96.44 223 PHE A C 1
ATOM 1787 O O . PHE A 1 223 ? 13.414 11.261 -7.880 1.00 96.44 223 PHE A O 1
ATOM 1794 N N . LEU A 1 224 ? 14.313 13.018 -8.954 1.00 97.19 224 LEU A N 1
ATOM 1795 C CA . LEU A 1 224 ? 14.493 13.833 -7.750 1.00 97.19 224 LEU A CA 1
ATOM 1796 C C . LEU A 1 224 ? 13.162 14.136 -7.055 1.00 97.19 224 LEU A C 1
ATOM 1798 O O . LEU A 1 224 ? 13.072 14.000 -5.834 1.00 97.19 224 LEU A O 1
ATOM 1802 N N . GLN A 1 225 ? 12.122 14.493 -7.812 1.00 96.00 225 GLN A N 1
ATOM 1803 C CA . GLN A 1 225 ? 10.778 14.694 -7.264 1.00 96.00 225 GLN A CA 1
ATOM 1804 C C . GLN A 1 225 ? 10.243 13.416 -6.615 1.00 96.00 225 GLN A C 1
ATOM 1806 O O . GLN A 1 225 ? 9.773 13.460 -5.479 1.00 96.00 225 GLN A O 1
ATOM 1811 N N . SER A 1 226 ? 10.395 12.267 -7.279 1.00 94.88 226 SER A N 1
ATOM 1812 C CA . SER A 1 226 ? 9.974 10.978 -6.727 1.00 94.88 226 SER A CA 1
ATOM 1813 C C . SER A 1 226 ? 10.703 10.627 -5.423 1.00 94.88 226 SER A C 1
ATOM 1815 O O . SER A 1 226 ? 10.074 10.110 -4.498 1.00 94.88 226 SER A O 1
ATOM 1817 N N . GLU A 1 227 ? 12.003 10.910 -5.311 1.00 95.06 227 GLU A N 1
ATOM 1818 C CA . GLU A 1 227 ? 12.758 10.681 -4.071 1.00 95.06 227 GLU A CA 1
ATOM 1819 C C . GLU A 1 227 ? 12.344 11.653 -2.954 1.00 95.06 227 GLU A C 1
ATOM 1821 O O . GLU A 1 227 ? 12.229 11.242 -1.797 1.00 95.06 227 GLU A O 1
ATOM 1826 N N . MET A 1 228 ? 12.029 12.912 -3.280 1.00 96.06 228 MET A N 1
ATOM 1827 C CA . MET A 1 228 ? 11.468 13.860 -2.310 1.00 96.06 228 MET A CA 1
ATOM 1828 C C . MET A 1 228 ? 10.093 13.411 -1.799 1.00 96.06 228 MET A C 1
ATOM 1830 O O . MET A 1 228 ? 9.867 13.386 -0.588 1.00 96.06 228 MET A O 1
ATOM 1834 N N . GLU A 1 229 ? 9.186 13.007 -2.690 1.00 95.94 229 GLU A N 1
ATOM 1835 C CA . GLU A 1 229 ? 7.865 12.485 -2.319 1.00 95.94 229 GLU A CA 1
ATOM 1836 C C . GLU A 1 229 ? 7.991 11.252 -1.419 1.00 95.94 229 GLU A C 1
ATOM 1838 O O . GLU A 1 229 ? 7.381 11.179 -0.349 1.00 95.94 229 GLU A O 1
ATOM 1843 N N . LYS A 1 230 ? 8.861 10.310 -1.790 1.00 94.94 230 LYS A N 1
ATOM 1844 C CA . LYS A 1 230 ? 9.164 9.129 -0.979 1.00 94.94 230 LYS A CA 1
ATOM 1845 C C . LYS A 1 230 ? 9.685 9.498 0.411 1.00 94.94 230 LYS A C 1
ATOM 1847 O O . LYS A 1 230 ? 9.239 8.901 1.389 1.00 94.94 230 LYS A O 1
ATOM 1852 N N . ALA A 1 231 ? 10.569 10.490 0.530 1.00 95.50 231 ALA A N 1
ATOM 1853 C CA . ALA A 1 231 ? 11.055 10.964 1.826 1.00 95.50 231 ALA A CA 1
ATOM 1854 C C . ALA A 1 231 ? 9.911 11.507 2.702 1.00 95.50 231 ALA A C 1
ATOM 1856 O O . ALA A 1 231 ? 9.814 11.154 3.880 1.00 95.50 231 ALA A O 1
ATOM 1857 N N . THR A 1 232 ? 8.992 12.289 2.123 1.00 96.75 232 THR A N 1
ATOM 1858 C CA . THR A 1 232 ? 7.816 12.791 2.856 1.00 96.75 232 THR A CA 1
ATOM 1859 C C . THR A 1 232 ? 6.869 11.673 3.293 1.00 96.75 232 THR A C 1
ATOM 1861 O O . THR A 1 232 ? 6.377 11.687 4.422 1.00 96.75 232 THR A O 1
ATOM 1864 N N . LEU A 1 233 ? 6.656 10.659 2.448 1.00 95.38 233 LEU A N 1
ATOM 1865 C CA . LEU A 1 233 ? 5.840 9.495 2.791 1.00 95.38 233 LEU A CA 1
ATOM 1866 C C . LEU A 1 233 ? 6.449 8.695 3.945 1.00 95.38 233 LEU A C 1
ATOM 1868 O O . LEU A 1 233 ? 5.723 8.295 4.856 1.00 95.38 233 LEU A O 1
ATOM 1872 N N . VAL A 1 234 ? 7.772 8.504 3.948 1.00 96.19 234 VAL A N 1
ATOM 1873 C CA . VAL A 1 234 ? 8.487 7.841 5.049 1.00 96.19 234 VAL A CA 1
ATOM 1874 C C . VAL A 1 234 ? 8.316 8.618 6.359 1.00 96.19 234 VAL A C 1
ATOM 1876 O O . VAL A 1 234 ? 8.062 8.012 7.401 1.00 96.19 234 VAL A O 1
ATOM 1879 N N . GLU A 1 235 ? 8.381 9.951 6.326 1.00 96.25 235 GLU A N 1
ATOM 1880 C CA . GLU A 1 235 ? 8.153 10.782 7.515 1.00 96.25 235 GLU A CA 1
ATOM 1881 C C . GLU A 1 235 ? 6.717 10.641 8.053 1.00 96.25 235 GLU A C 1
ATOM 1883 O O . GLU A 1 235 ? 6.511 10.462 9.259 1.00 96.25 235 GLU A O 1
ATOM 1888 N N . VAL A 1 236 ? 5.713 10.682 7.170 1.00 96.75 236 VAL A N 1
ATOM 1889 C CA . VAL A 1 236 ? 4.298 10.512 7.543 1.00 96.75 236 VAL A CA 1
ATOM 1890 C C . VAL A 1 236 ? 4.045 9.119 8.121 1.00 96.75 236 VAL A C 1
ATOM 1892 O O . VAL A 1 236 ? 3.402 9.003 9.168 1.00 96.75 236 VAL A O 1
ATOM 1895 N N . GLN A 1 237 ? 4.592 8.069 7.501 1.00 91.75 237 GLN A N 1
ATOM 1896 C CA . GLN A 1 237 ? 4.512 6.704 8.025 1.00 91.75 237 GLN A CA 1
ATOM 1897 C C . GLN A 1 237 ? 5.164 6.587 9.407 1.00 91.75 237 GLN A C 1
ATOM 1899 O O . GLN A 1 237 ? 4.579 5.982 10.306 1.00 91.75 237 GLN A O 1
ATOM 1904 N N . GLY A 1 238 ? 6.324 7.219 9.618 1.00 96.38 238 GLY A N 1
ATOM 1905 C CA . GLY A 1 238 ? 6.988 7.258 10.922 1.00 96.38 238 GLY A CA 1
ATOM 1906 C C . GLY A 1 238 ? 6.130 7.918 12.007 1.00 96.38 238 GLY A C 1
ATOM 1907 O O . GLY A 1 238 ? 5.994 7.378 13.107 1.00 96.38 238 GLY A O 1
ATOM 1908 N N . LYS A 1 239 ? 5.485 9.051 11.694 1.00 97.19 239 LYS A N 1
ATOM 1909 C CA . LYS A 1 239 ? 4.549 9.730 12.612 1.00 97.19 239 LYS A CA 1
ATOM 1910 C C . LYS A 1 239 ? 3.335 8.863 12.938 1.00 97.19 239 LYS A C 1
ATOM 1912 O O . LYS A 1 239 ? 2.966 8.759 14.108 1.00 97.19 239 LYS A O 1
ATOM 1917 N N . ALA A 1 240 ? 2.738 8.220 11.935 1.00 96.31 240 ALA A N 1
ATOM 1918 C CA . ALA A 1 240 ? 1.610 7.316 12.139 1.00 96.31 240 ALA A CA 1
ATOM 1919 C C . ALA A 1 240 ? 1.997 6.136 13.043 1.00 96.31 240 ALA A C 1
ATOM 1921 O O . ALA A 1 240 ? 1.282 5.826 13.994 1.00 96.31 240 ALA A O 1
ATOM 1922 N N . TRP A 1 241 ? 3.161 5.524 12.809 1.00 97.50 241 TRP A N 1
ATOM 1923 C CA . TRP A 1 241 ? 3.644 4.399 13.610 1.00 97.50 241 TRP A CA 1
ATOM 1924 C C . TRP A 1 241 ? 3.860 4.777 15.083 1.00 97.50 241 TRP A C 1
ATOM 1926 O O . TRP A 1 241 ? 3.421 4.054 15.976 1.00 97.50 241 TRP A O 1
ATOM 1936 N N . MET A 1 242 ? 4.434 5.956 15.350 1.00 97.06 242 MET A N 1
ATOM 1937 C CA . MET A 1 242 ? 4.562 6.482 16.715 1.00 97.06 242 MET A CA 1
ATOM 1938 C C . MET A 1 242 ? 3.200 6.694 17.395 1.00 97.06 242 MET A C 1
ATOM 1940 O O . MET A 1 242 ? 3.041 6.350 18.567 1.00 97.06 242 MET A O 1
ATOM 1944 N N . GLN A 1 243 ? 2.199 7.217 16.676 1.00 96.81 243 GLN A N 1
ATOM 1945 C CA . GLN A 1 243 ? 0.843 7.362 17.220 1.00 96.81 243 GLN A CA 1
ATOM 1946 C C . GLN A 1 243 ? 0.202 6.008 17.535 1.00 96.81 243 GLN A C 1
ATOM 1948 O O . GLN A 1 243 ? -0.385 5.848 18.606 1.00 96.81 243 GLN A O 1
ATOM 1953 N N . PHE A 1 244 ? 0.349 5.019 16.649 1.00 96.88 244 PHE A N 1
ATOM 1954 C CA . PHE A 1 244 ? -0.133 3.660 16.898 1.00 96.88 244 PHE A CA 1
ATOM 1955 C C . PHE A 1 244 ? 0.511 3.048 18.141 1.00 96.88 244 PHE A C 1
ATOM 1957 O O . PHE A 1 244 ? -0.194 2.481 18.975 1.00 96.88 244 PHE A O 1
ATOM 1964 N N . GLN A 1 245 ? 1.826 3.203 18.306 1.00 96.81 245 GLN A N 1
ATOM 1965 C CA . GLN A 1 245 ? 2.535 2.710 19.484 1.00 96.81 245 GLN A CA 1
ATOM 1966 C C . GLN A 1 245 ? 2.042 3.390 20.771 1.00 96.81 245 GLN A C 1
ATOM 1968 O O . GLN A 1 245 ? 1.814 2.715 21.777 1.00 96.81 245 GLN A O 1
ATOM 1973 N N . PHE A 1 246 ? 1.821 4.707 20.734 1.00 97.81 246 PHE A N 1
ATOM 1974 C CA . PHE A 1 246 ? 1.276 5.456 21.866 1.00 97.81 246 PHE A CA 1
ATOM 1975 C C . PHE A 1 246 ? -0.137 4.987 22.244 1.00 97.81 246 PHE A C 1
ATOM 1977 O O . PHE A 1 246 ? -0.407 4.712 23.415 1.00 97.81 246 PHE A O 1
ATOM 1984 N N . ILE A 1 247 ? -1.027 4.820 21.259 1.00 97.06 247 ILE A N 1
ATOM 1985 C CA . ILE A 1 247 ? -2.387 4.306 21.480 1.00 97.06 247 ILE A CA 1
ATOM 1986 C C . ILE A 1 247 ? -2.344 2.884 22.049 1.00 97.06 247 ILE A C 1
ATOM 1988 O O . ILE A 1 247 ? -3.061 2.592 23.004 1.00 97.06 247 ILE A O 1
ATOM 1992 N N . ALA A 1 248 ? -1.487 2.008 21.519 1.00 97.00 248 ALA A N 1
ATOM 1993 C CA . ALA A 1 248 ? -1.337 0.645 22.024 1.00 97.00 248 ALA A CA 1
ATOM 1994 C C . ALA A 1 248 ? -0.912 0.628 23.502 1.00 97.00 248 ALA A C 1
ATOM 1996 O O . ALA A 1 248 ? -1.484 -0.111 24.305 1.00 97.00 248 ALA A O 1
ATOM 1997 N N . GLN A 1 249 ? 0.032 1.490 23.888 1.00 97.12 249 GLN A N 1
ATOM 1998 C CA . GLN A 1 249 ? 0.455 1.625 25.281 1.00 97.12 249 GLN A CA 1
ATOM 1999 C C . GLN A 1 249 ? -0.675 2.152 26.180 1.00 97.12 249 GLN A C 1
ATOM 2001 O O . GLN A 1 249 ? -0.881 1.628 27.277 1.00 97.12 249 GLN A O 1
ATOM 2006 N N . MET A 1 250 ? -1.443 3.142 25.713 1.00 97.69 250 MET A N 1
ATOM 2007 C CA . MET A 1 250 ? -2.614 3.637 26.443 1.00 97.69 250 MET A CA 1
ATOM 2008 C C . MET A 1 250 ? -3.676 2.552 26.641 1.00 97.69 250 MET A C 1
ATOM 2010 O O . MET A 1 250 ? -4.225 2.438 27.735 1.00 97.69 250 MET A O 1
ATOM 2014 N N . LEU A 1 251 ? -3.956 1.742 25.615 1.00 97.19 251 LEU A N 1
ATOM 2015 C CA . LEU A 1 251 ? -4.930 0.652 25.703 1.00 97.19 251 LEU A CA 1
ATOM 2016 C C . LEU A 1 251 ? -4.533 -0.372 26.769 1.00 97.19 251 LEU A C 1
ATOM 2018 O O . LEU A 1 251 ? -5.373 -0.748 27.583 1.00 97.19 251 LEU A O 1
ATOM 2022 N N . ILE A 1 252 ? -3.254 -0.755 26.827 1.00 97.19 252 ILE A N 1
ATOM 2023 C CA . ILE A 1 252 ? -2.736 -1.662 27.864 1.00 97.19 252 ILE A CA 1
ATOM 2024 C C . ILE A 1 252 ? -2.936 -1.065 29.264 1.00 97.19 252 ILE A C 1
ATOM 2026 O O . ILE A 1 252 ? -3.365 -1.758 30.186 1.00 97.19 252 ILE A O 1
ATOM 2030 N N . GLN A 1 253 ? -2.653 0.229 29.436 1.00 97.31 253 GLN A N 1
ATOM 2031 C CA . GLN A 1 253 ? -2.820 0.896 30.726 1.00 97.31 253 GLN A CA 1
ATOM 2032 C C . GLN A 1 253 ? -4.294 0.979 31.149 1.00 97.31 253 GLN A C 1
ATOM 2034 O O . GLN A 1 253 ? -4.611 0.785 32.324 1.00 97.31 253 GLN A O 1
ATOM 2039 N N . ILE A 1 254 ? -5.197 1.266 30.209 1.00 97.12 254 ILE A N 1
ATOM 2040 C CA . ILE A 1 254 ? -6.640 1.308 30.467 1.00 97.12 254 ILE A CA 1
ATOM 2041 C C . ILE A 1 254 ? -7.154 -0.083 30.852 1.00 97.12 254 ILE A C 1
ATOM 2043 O O . ILE A 1 254 ? -7.871 -0.196 31.841 1.00 97.12 254 ILE A O 1
ATOM 2047 N N . ASP A 1 255 ? -6.750 -1.128 30.132 1.00 97.31 255 ASP A N 1
ATOM 2048 C CA . ASP A 1 255 ? -7.125 -2.519 30.414 1.00 97.31 255 ASP A CA 1
ATOM 2049 C C . ASP A 1 255 ? -6.649 -2.977 31.805 1.00 97.31 255 ASP A C 1
ATOM 2051 O O . ASP A 1 255 ? -7.383 -3.616 32.560 1.00 97.31 255 ASP A O 1
ATOM 2055 N N . TYR A 1 256 ? -5.435 -2.584 32.201 1.00 97.69 256 TYR A N 1
ATOM 2056 C CA . TYR A 1 256 ? -4.935 -2.817 33.556 1.00 97.69 256 TYR A CA 1
ATOM 2057 C C . TYR A 1 256 ? -5.809 -2.128 34.619 1.00 97.69 256 TYR A C 1
ATOM 2059 O O . TYR A 1 256 ? -6.262 -2.779 35.559 1.00 97.69 256 TYR A O 1
ATOM 2067 N N . ARG A 1 257 ? -6.116 -0.836 34.441 1.00 98.00 257 ARG A N 1
ATOM 2068 C CA . ARG A 1 257 ? -6.964 -0.084 35.383 1.00 98.00 257 ARG A CA 1
ATOM 2069 C C . ARG A 1 257 ? -8.393 -0.618 35.450 1.00 98.00 257 ARG A C 1
ATOM 2071 O O . ARG A 1 257 ? -8.997 -0.585 36.518 1.00 98.00 257 ARG A O 1
ATOM 2078 N N . LEU A 1 258 ? -8.939 -1.089 34.330 1.00 97.81 258 LEU A N 1
ATOM 2079 C CA . LEU A 1 258 ? -10.272 -1.683 34.292 1.00 97.81 258 LEU A CA 1
ATOM 2080 C C . LEU A 1 258 ? -10.317 -2.949 35.153 1.00 97.81 258 LEU A C 1
ATOM 2082 O O . LEU A 1 258 ? -11.185 -3.058 36.014 1.00 97.81 258 LEU A O 1
ATOM 2086 N N . ARG A 1 259 ? -9.321 -3.834 35.008 1.00 97.88 259 ARG A N 1
ATOM 2087 C CA . ARG A 1 259 ? -9.199 -5.038 35.843 1.00 97.88 259 ARG A CA 1
ATOM 2088 C C . ARG A 1 259 ? -9.066 -4.719 37.332 1.00 97.88 259 ARG A C 1
ATOM 2090 O O . ARG A 1 259 ? -9.675 -5.403 38.149 1.00 97.88 259 ARG A O 1
ATOM 2097 N N . GLU A 1 260 ? -8.319 -3.677 37.702 1.00 97.88 260 GLU A N 1
ATOM 2098 C CA . GLU A 1 260 ? -8.227 -3.240 39.105 1.00 97.88 260 GLU A CA 1
ATOM 2099 C C . GLU A 1 260 ? -9.584 -2.785 39.662 1.00 97.88 260 GLU A C 1
ATOM 2101 O O . GLU A 1 260 ? -9.946 -3.137 40.786 1.00 97.88 260 GLU A O 1
ATOM 2106 N N . VAL A 1 261 ? -10.354 -2.024 38.876 1.00 97.62 261 VAL A N 1
ATOM 2107 C CA . VAL A 1 261 ? -11.692 -1.559 39.272 1.00 97.62 261 VAL A CA 1
ATOM 2108 C C . VAL A 1 261 ? -12.664 -2.731 39.405 1.00 97.62 261 VAL A C 1
ATOM 2110 O O . VAL A 1 261 ? -13.391 -2.801 40.396 1.00 97.62 261 VAL A O 1
ATOM 2113 N N . GLU A 1 262 ? -12.655 -3.667 38.455 1.00 97.31 262 GLU A N 1
ATOM 2114 C CA . GLU A 1 262 ? -13.477 -4.881 38.501 1.00 97.31 262 GLU A CA 1
ATOM 2115 C C . GLU A 1 262 ? -13.144 -5.739 39.728 1.00 97.31 262 GLU A C 1
ATOM 2117 O O . GLU A 1 262 ? -14.043 -6.168 40.453 1.00 97.31 262 GLU A O 1
ATOM 2122 N N . GLN A 1 263 ? -11.855 -5.929 40.027 1.00 97.75 263 GLN A N 1
ATOM 2123 C CA . GLN A 1 263 ? -11.420 -6.667 41.211 1.00 97.75 263 GLN A CA 1
ATOM 2124 C C . GLN A 1 263 ? -11.852 -5.969 42.508 1.00 97.75 263 GLN A C 1
ATOM 2126 O O . GLN A 1 263 ? -12.343 -6.626 43.427 1.00 97.75 263 GLN A O 1
ATOM 2131 N N . ALA A 1 264 ? -11.705 -4.644 42.590 1.00 97.38 264 ALA A N 1
ATOM 2132 C CA . ALA A 1 264 ? -12.138 -3.873 43.753 1.00 97.38 264 ALA A CA 1
ATOM 2133 C C . ALA A 1 264 ? -13.661 -3.953 43.963 1.00 97.38 264 ALA A C 1
ATOM 2135 O O . ALA A 1 264 ? -14.121 -4.091 45.100 1.00 97.38 264 ALA A O 1
ATOM 2136 N N . ALA A 1 265 ? -14.442 -3.910 42.880 1.00 97.12 265 ALA A N 1
ATOM 2137 C CA . ALA A 1 265 ? -15.891 -4.075 42.930 1.00 97.12 265 ALA A CA 1
ATOM 2138 C C . ALA A 1 265 ? -16.283 -5.470 43.444 1.00 97.12 265 ALA A C 1
ATOM 2140 O O . ALA A 1 265 ? -17.080 -5.566 44.377 1.00 97.12 265 ALA A O 1
ATOM 2141 N N . LEU A 1 266 ? -15.655 -6.530 42.923 1.00 98.06 266 LEU A N 1
ATOM 2142 C CA . LEU A 1 266 ? -15.908 -7.911 43.343 1.00 98.06 266 LEU A CA 1
ATOM 2143 C C . LEU A 1 266 ? -15.608 -8.128 44.835 1.00 98.06 266 LEU A C 1
ATOM 2145 O O . LEU A 1 266 ? -16.387 -8.757 45.550 1.00 98.06 266 LEU A O 1
ATOM 2149 N N . VAL A 1 267 ? -14.488 -7.587 45.329 1.00 97.81 267 VAL A N 1
ATOM 2150 C CA . VAL A 1 267 ? -14.130 -7.668 46.756 1.00 97.81 267 VAL A CA 1
ATOM 2151 C C . VAL A 1 267 ? -15.199 -6.995 47.613 1.00 97.81 267 VAL A C 1
ATOM 2153 O O . VAL A 1 267 ? -15.651 -7.574 48.602 1.00 97.81 267 VAL A O 1
ATOM 2156 N N . LYS A 1 268 ? -15.654 -5.806 47.207 1.00 97.44 268 LYS A N 1
ATOM 2157 C CA . LYS A 1 268 ? -16.695 -5.063 47.919 1.00 97.44 268 LYS A CA 1
ATOM 2158 C C . LYS A 1 268 ? -18.035 -5.807 47.923 1.00 97.44 268 LYS A C 1
ATOM 2160 O O . LYS A 1 268 ? -18.695 -5.870 48.959 1.00 97.44 268 LYS A O 1
ATOM 2165 N N . GLU A 1 269 ? -18.436 -6.399 46.800 1.00 96.12 269 GLU A N 1
ATOM 2166 C CA . GLU A 1 269 ? -19.637 -7.241 46.723 1.00 96.12 269 GLU A CA 1
ATOM 2167 C C . GLU A 1 269 ? -19.540 -8.458 47.647 1.00 96.12 269 GLU A C 1
ATOM 2169 O O . GLU A 1 269 ? -20.491 -8.766 48.366 1.00 96.12 269 GLU A O 1
ATOM 2174 N N . LEU A 1 270 ? -18.376 -9.106 47.703 1.00 97.31 270 LEU A N 1
ATOM 2175 C CA . LEU A 1 270 ? -18.139 -10.261 48.565 1.00 97.31 270 LEU A CA 1
ATOM 2176 C C . LEU A 1 270 ? -18.184 -9.888 50.057 1.00 97.31 270 LEU A C 1
ATOM 2178 O O . LEU A 1 270 ? -18.733 -10.635 50.868 1.00 97.31 270 LEU A O 1
ATOM 2182 N N . GLU A 1 271 ? -17.665 -8.718 50.435 1.00 97.12 271 GLU A N 1
ATOM 2183 C CA . GLU A 1 271 ? -17.807 -8.171 51.791 1.00 97.12 271 GLU A CA 1
ATOM 2184 C C . GLU A 1 271 ? -19.268 -7.862 52.143 1.00 97.12 271 GLU A C 1
ATOM 2186 O O . GLU A 1 271 ? -19.739 -8.218 53.230 1.00 97.12 271 GLU A O 1
ATOM 2191 N N . HIS A 1 272 ? -20.013 -7.243 51.222 1.00 96.50 272 HIS A N 1
ATOM 2192 C CA . HIS A 1 272 ? -21.442 -6.989 51.400 1.00 96.50 272 HIS A CA 1
ATOM 2193 C C . HIS A 1 272 ? -22.244 -8.289 51.530 1.00 96.50 272 HIS A C 1
ATOM 2195 O O . HIS A 1 272 ? -23.122 -8.375 52.395 1.00 96.50 272 HIS A O 1
ATOM 2201 N N . HIS A 1 273 ? -21.918 -9.312 50.738 1.00 97.12 273 HIS A N 1
ATOM 2202 C CA . HIS A 1 273 ? -22.550 -10.625 50.816 1.00 97.12 273 HIS A CA 1
ATOM 2203 C C . HIS A 1 273 ? -22.308 -11.282 52.180 1.00 97.12 273 HIS A C 1
ATOM 2205 O O . HIS A 1 273 ? -23.271 -11.637 52.855 1.00 97.12 273 HIS A O 1
ATOM 2211 N N . LYS A 1 274 ? -21.054 -11.314 52.659 1.00 97.50 274 LYS A N 1
ATOM 2212 C CA . LYS A 1 274 ? -20.706 -11.826 54.000 1.00 97.50 274 LYS A CA 1
ATOM 2213 C C . LYS A 1 274 ? -21.471 -11.118 55.117 1.00 97.50 274 LYS A C 1
ATOM 2215 O O . LYS A 1 274 ? -21.955 -11.756 56.048 1.00 97.50 274 LYS A O 1
ATOM 2220 N N . LYS A 1 275 ? -21.596 -9.788 55.041 1.00 97.12 275 LYS A N 1
ATOM 2221 C CA . LYS A 1 275 ? -22.359 -9.017 56.034 1.00 97.12 275 LYS A CA 1
ATOM 2222 C C . LYS A 1 275 ? -23.850 -9.362 55.989 1.00 97.12 275 LYS A C 1
ATOM 2224 O O . LYS A 1 275 ? -24.483 -9.465 57.037 1.00 97.12 275 LYS A O 1
ATOM 2229 N N . THR A 1 276 ? -24.400 -9.542 54.792 1.00 96.88 276 THR A N 1
ATOM 2230 C CA . THR A 1 276 ? -25.805 -9.923 54.584 1.00 96.88 276 THR A CA 1
ATOM 2231 C C . THR A 1 276 ? -26.089 -11.323 55.127 1.00 96.88 276 THR A C 1
ATOM 2233 O O . THR A 1 276 ? -27.096 -11.523 55.805 1.00 96.88 276 THR A O 1
ATOM 2236 N N . GLU A 1 277 ? -25.179 -12.270 54.905 1.00 96.94 277 GLU A N 1
ATOM 2237 C CA . GLU A 1 277 ? -25.251 -13.629 55.445 1.00 96.94 277 GLU A CA 1
ATOM 2238 C C . GLU A 1 277 ? -25.201 -13.625 56.981 1.00 96.94 277 GLU A C 1
ATOM 2240 O O . GLU A 1 277 ? -26.091 -14.177 57.626 1.00 96.94 277 GLU A O 1
ATOM 2245 N N . ALA A 1 278 ? -24.255 -12.892 57.581 1.00 96.88 278 ALA A N 1
ATOM 2246 C CA . ALA A 1 278 ? -24.153 -12.758 59.036 1.00 96.88 278 ALA A CA 1
ATOM 2247 C C . ALA A 1 278 ? -25.424 -12.161 59.672 1.00 96.88 278 ALA A C 1
ATOM 2249 O O . ALA A 1 278 ? -25.906 -12.659 60.692 1.00 96.88 278 ALA A O 1
ATOM 2250 N N . MET A 1 279 ? -26.002 -11.120 59.059 1.00 97.06 279 MET A N 1
ATOM 2251 C CA . MET A 1 279 ? -27.281 -10.554 59.509 1.00 97.06 279 MET A CA 1
ATOM 2252 C C . MET A 1 279 ? -28.430 -11.559 59.357 1.00 97.06 279 MET A C 1
ATOM 2254 O O . MET A 1 279 ? -29.266 -11.672 60.251 1.00 97.06 279 MET A O 1
ATOM 2258 N N . SER A 1 280 ? -28.460 -12.324 58.263 1.00 96.69 280 SER 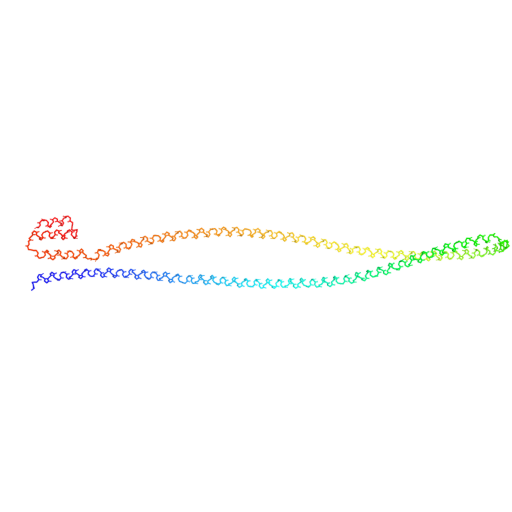A N 1
ATOM 2259 C CA . SER A 1 280 ? -29.481 -13.354 58.025 1.00 96.69 280 SER A CA 1
ATOM 2260 C C . SER A 1 280 ? -29.411 -14.483 59.060 1.00 96.69 280 SER A C 1
ATOM 2262 O O . SER A 1 280 ? -30.443 -14.934 59.566 1.00 96.69 280 SER A O 1
ATOM 2264 N N . GLU A 1 281 ? -28.205 -14.902 59.454 1.00 96.75 281 GLU A N 1
ATOM 2265 C CA . GLU A 1 281 ? -28.014 -15.851 60.552 1.00 96.75 281 GLU A CA 1
ATOM 2266 C C . GLU A 1 281 ? -28.501 -15.299 61.896 1.00 96.75 281 GLU A C 1
ATOM 2268 O O . GLU A 1 281 ? -29.122 -16.025 62.675 1.00 96.75 281 GLU A O 1
ATOM 2273 N N . GLU A 1 282 ? -28.212 -14.032 62.203 1.00 96.75 282 GLU A N 1
ATOM 2274 C CA . GLU A 1 282 ? -28.656 -13.400 63.447 1.00 96.75 282 GLU A CA 1
ATOM 2275 C C . GLU A 1 282 ? -30.182 -13.285 63.500 1.00 96.75 282 GLU A C 1
ATOM 2277 O O . GLU A 1 282 ? -30.789 -13.655 64.509 1.00 96.75 282 GLU A O 1
ATOM 2282 N N . ILE A 1 283 ? -30.811 -12.881 62.392 1.00 94.56 283 ILE A N 1
ATOM 2283 C CA . ILE A 1 283 ? -32.270 -12.886 62.236 1.00 94.56 283 ILE A CA 1
ATOM 2284 C C . ILE A 1 283 ? -32.818 -14.290 62.497 1.00 94.56 283 ILE A C 1
ATOM 2286 O O . ILE A 1 283 ? -33.729 -14.443 63.309 1.00 94.56 283 ILE A O 1
ATOM 2290 N N . THR A 1 284 ? -32.223 -15.323 61.898 1.00 96.38 284 THR A N 1
ATOM 2291 C CA . THR A 1 284 ? -32.641 -16.720 62.099 1.00 96.38 284 THR A CA 1
ATOM 2292 C C . THR A 1 284 ? -32.493 -17.149 63.566 1.00 96.38 284 THR A C 1
ATOM 2294 O O . THR A 1 284 ? -33.403 -17.745 64.146 1.00 96.38 284 THR A O 1
ATOM 2297 N N . LYS A 1 285 ? -31.378 -16.802 64.227 1.00 95.50 285 LYS A N 1
ATOM 2298 C CA . LYS A 1 285 ? -31.153 -17.069 65.662 1.00 95.50 285 LYS A CA 1
ATOM 2299 C C . LYS A 1 285 ? -32.205 -16.379 66.534 1.00 95.50 285 LYS A C 1
ATOM 2301 O O . LYS A 1 285 ? -32.715 -16.991 67.475 1.00 95.50 285 LYS A O 1
ATOM 2306 N N . LEU A 1 286 ? -32.532 -15.120 66.244 1.00 95.25 286 LEU A N 1
ATOM 2307 C CA . LEU A 1 286 ? -33.547 -14.354 66.969 1.00 95.25 286 LEU A CA 1
ATOM 2308 C C . LEU A 1 286 ? -34.953 -14.914 66.739 1.00 95.25 286 LEU A C 1
ATOM 2310 O O . LEU A 1 286 ? -35.700 -15.069 67.705 1.00 95.25 286 LEU A O 1
ATOM 2314 N N . GLN A 1 287 ? -35.291 -15.286 65.504 1.00 92.81 287 GLN A N 1
ATOM 2315 C CA . GLN A 1 287 ? -36.551 -15.948 65.167 1.00 92.81 287 GLN A CA 1
ATOM 2316 C C . GLN A 1 287 ? -36.701 -17.277 65.915 1.00 92.81 287 GLN A C 1
ATOM 2318 O O . GLN A 1 287 ? -37.741 -17.512 66.526 1.00 92.81 287 GLN A O 1
ATOM 2323 N N . ASN A 1 288 ? -35.651 -18.102 65.969 1.00 90.44 288 ASN A N 1
ATOM 2324 C CA . ASN A 1 288 ? -35.660 -19.363 66.718 1.00 90.44 288 ASN A CA 1
ATOM 2325 C C . ASN A 1 288 ? -35.831 -19.144 68.230 1.00 90.44 288 ASN A C 1
ATOM 2327 O O . ASN A 1 288 ? -36.622 -19.835 68.872 1.00 90.44 288 ASN A O 1
ATOM 2331 N N . LYS A 1 289 ? -35.139 -18.155 68.817 1.00 89.25 289 LYS A N 1
ATOM 2332 C CA . LYS A 1 289 ? -35.338 -17.776 70.230 1.00 89.25 289 LYS A CA 1
ATOM 2333 C C . LYS A 1 289 ? -36.769 -17.313 70.493 1.00 89.25 289 LYS A C 1
ATOM 2335 O O . LYS A 1 289 ? -37.367 -17.706 71.493 1.00 89.25 289 LYS A O 1
ATOM 2340 N N . LEU A 1 290 ? -37.322 -16.491 69.603 1.00 87.06 290 LEU A N 1
ATOM 2341 C CA . LEU A 1 290 ? -38.695 -16.011 69.710 1.00 87.06 290 LEU A CA 1
ATOM 2342 C C . LEU A 1 290 ? -39.698 -17.165 69.598 1.00 87.06 290 LEU A C 1
ATOM 2344 O O . LEU A 1 290 ? -40.644 -17.210 70.382 1.00 87.06 290 LEU A O 1
ATOM 2348 N N . ALA A 1 291 ? -39.478 -18.114 68.685 1.00 83.88 291 ALA A N 1
ATOM 2349 C CA . ALA A 1 291 ? -40.283 -19.326 68.543 1.00 83.88 291 ALA A CA 1
ATOM 2350 C C . ALA A 1 291 ? -40.283 -20.159 69.837 1.00 83.88 291 ALA A C 1
ATOM 2352 O O . ALA A 1 291 ? -41.347 -20.508 70.343 1.00 83.88 291 ALA A O 1
ATOM 2353 N N . LEU A 1 292 ? -39.112 -20.386 70.445 1.00 79.06 292 LEU A N 1
ATOM 2354 C CA . LEU A 1 292 ? -39.001 -21.086 71.732 1.00 79.06 292 LEU A CA 1
ATOM 2355 C C . LEU A 1 292 ? -39.779 -20.372 72.848 1.00 79.06 292 LEU A C 1
ATOM 2357 O O . LEU A 1 292 ? -40.554 -21.001 73.565 1.00 79.06 292 LEU A O 1
ATOM 2361 N N . LEU A 1 293 ? -39.648 -19.047 72.955 1.00 76.44 293 LEU A N 1
ATOM 2362 C CA . LEU A 1 293 ? -40.402 -18.259 73.937 1.00 76.44 293 LEU A CA 1
ATOM 2363 C C . LEU A 1 293 ? -41.917 -18.264 73.662 1.00 76.44 293 LEU A C 1
ATOM 2365 O O . LEU A 1 293 ? -42.720 -18.185 74.590 1.00 76.44 293 LEU A O 1
ATOM 2369 N N . THR A 1 294 ? -42.331 -18.370 72.397 1.00 74.38 294 THR A N 1
ATOM 2370 C CA . THR A 1 294 ? -43.750 -18.369 72.005 1.00 74.38 294 THR A CA 1
ATOM 2371 C C . THR A 1 294 ? -44.412 -19.745 72.049 1.00 74.38 294 THR A C 1
ATOM 2373 O O . THR A 1 294 ? -45.638 -19.791 72.144 1.00 74.38 294 THR A O 1
ATOM 2376 N N . THR A 1 295 ? -43.651 -20.849 72.100 1.00 65.56 295 THR A N 1
ATOM 2377 C CA . THR A 1 295 ? -44.187 -22.221 72.268 1.00 65.56 295 THR A CA 1
ATOM 2378 C C . THR A 1 295 ? -44.875 -22.503 73.613 1.00 65.56 295 THR A C 1
ATOM 2380 O O . THR A 1 295 ? -45.319 -23.617 73.858 1.00 65.56 295 THR A O 1
ATOM 2383 N N . GLY A 1 296 ? -45.070 -21.498 74.472 1.00 59.94 296 GLY A N 1
ATOM 2384 C CA . GLY A 1 296 ? -46.124 -21.531 75.492 1.00 59.94 296 GLY A CA 1
ATOM 2385 C C . GLY A 1 296 ? -45.862 -22.422 76.706 1.00 59.94 296 GLY A C 1
ATOM 2386 O O . GLY A 1 296 ? -46.666 -22.382 77.631 1.00 59.94 296 GLY A O 1
ATOM 2387 N N . GLY A 1 297 ? -44.739 -23.144 76.767 1.00 68.19 297 GLY A N 1
ATOM 2388 C CA . GLY A 1 297 ? -44.407 -24.027 77.891 1.00 68.19 297 GLY A CA 1
ATOM 2389 C C . GLY A 1 297 ? -44.371 -23.312 79.246 1.00 68.19 297 GLY A C 1
ATOM 2390 O O . GLY A 1 297 ? -44.896 -23.833 80.226 1.00 68.19 297 GLY A O 1
ATOM 2391 N N . GLU A 1 298 ? -43.846 -22.083 79.309 1.00 71.88 298 GLU A N 1
ATOM 2392 C CA . GLU A 1 298 ? -43.852 -21.282 80.545 1.00 71.88 298 GLU A CA 1
ATOM 2393 C C . GLU A 1 298 ? -45.271 -20.857 80.954 1.00 71.88 298 GLU A C 1
ATOM 2395 O O . GLU A 1 298 ? -45.622 -20.914 82.132 1.00 71.88 298 GLU A O 1
ATOM 2400 N N . LEU A 1 299 ? -46.115 -20.484 79.985 1.00 74.81 299 LEU A N 1
ATOM 2401 C CA . LEU A 1 299 ? -47.516 -20.110 80.216 1.00 74.81 299 LEU A CA 1
ATOM 2402 C C . LEU A 1 299 ? -48.371 -21.313 80.618 1.00 74.81 299 LEU A C 1
ATOM 2404 O O . LEU A 1 299 ? -49.243 -21.194 81.475 1.00 74.81 299 LEU A O 1
ATOM 2408 N N . GLU A 1 300 ? -48.120 -22.472 80.021 1.00 77.12 300 GLU A N 1
ATOM 2409 C CA . GLU A 1 300 ? -48.812 -23.717 80.327 1.00 77.12 300 GLU A CA 1
ATOM 2410 C C . GLU A 1 300 ? -48.383 -24.276 81.690 1.00 77.12 300 GLU A C 1
ATOM 2412 O O . GLU A 1 300 ? -49.229 -24.699 82.478 1.00 77.12 300 GLU A O 1
ATOM 2417 N N . TYR A 1 301 ? -47.100 -24.164 82.041 1.00 82.62 301 TYR A N 1
ATOM 2418 C CA . TYR A 1 301 ? -46.593 -24.449 83.383 1.00 82.62 301 TYR A CA 1
ATOM 2419 C C . TYR A 1 301 ? -47.208 -23.521 84.439 1.00 82.62 301 TYR A C 1
ATOM 2421 O O . TYR A 1 301 ? -47.732 -23.997 85.448 1.00 82.62 301 TYR A O 1
ATOM 2429 N N . LEU A 1 302 ? -47.234 -22.206 84.185 1.00 84.50 302 LEU A N 1
ATOM 2430 C CA . LEU A 1 302 ? -47.900 -21.228 85.052 1.00 84.50 302 LEU A CA 1
ATOM 2431 C C . LEU A 1 302 ? -49.392 -21.522 85.207 1.00 84.50 302 LEU A C 1
ATOM 2433 O O . LEU A 1 302 ? -49.912 -21.478 86.323 1.00 84.50 302 LEU A O 1
ATOM 2437 N N . ARG A 1 303 ? -50.070 -21.881 84.112 1.00 83.69 303 ARG A N 1
ATOM 2438 C CA . ARG A 1 303 ? -51.470 -22.319 84.127 1.00 83.69 303 ARG A CA 1
ATOM 2439 C C . ARG A 1 303 ? -51.652 -23.558 85.008 1.00 83.69 303 ARG A C 1
ATOM 2441 O O . ARG A 1 303 ? -52.564 -23.573 85.832 1.00 83.69 303 ARG A O 1
ATOM 2448 N N . ASN A 1 304 ? -50.787 -24.564 84.885 1.00 85.75 304 ASN A N 1
ATOM 2449 C CA . ASN A 1 304 ? -50.864 -25.805 85.661 1.00 85.75 304 ASN A CA 1
ATOM 2450 C C . ASN A 1 304 ? -50.618 -25.575 87.160 1.00 85.75 304 ASN A C 1
ATOM 2452 O O . ASN A 1 304 ? -51.386 -26.063 87.990 1.00 85.75 304 ASN A O 1
ATOM 2456 N N . ILE A 1 305 ? -49.604 -24.783 87.521 1.00 86.62 305 ILE A N 1
ATOM 2457 C CA . ILE A 1 305 ? -49.334 -24.431 88.921 1.00 86.62 305 ILE A CA 1
ATOM 2458 C C . ILE A 1 305 ? -50.472 -23.590 89.508 1.00 86.62 305 ILE A C 1
ATOM 2460 O O . ILE A 1 305 ? -50.867 -23.797 90.655 1.00 86.62 305 ILE A O 1
ATOM 2464 N N . PHE A 1 306 ? -51.041 -22.665 88.732 1.00 87.69 306 PHE A N 1
ATOM 2465 C CA . PHE A 1 306 ? -52.179 -21.868 89.182 1.00 87.69 306 PHE A CA 1
ATOM 2466 C C . PHE A 1 306 ? -53.408 -22.737 89.484 1.00 87.69 306 PHE A C 1
ATOM 2468 O O . PHE A 1 306 ? -54.093 -22.520 90.484 1.00 87.69 306 PHE A O 1
ATOM 2475 N N . ILE A 1 307 ? -53.668 -23.765 88.672 1.00 88.19 307 ILE A N 1
ATOM 2476 C CA . ILE A 1 307 ? -54.732 -24.739 88.950 1.00 88.19 307 ILE A CA 1
ATOM 2477 C C . ILE A 1 307 ? -54.451 -25.484 90.267 1.00 88.19 307 ILE A C 1
ATOM 2479 O O . ILE A 1 307 ? -55.344 -25.573 91.114 1.00 88.19 307 ILE A O 1
ATOM 2483 N N . GLN A 1 308 ? -53.214 -25.944 90.494 1.00 87.12 308 GLN A N 1
ATOM 2484 C CA . GLN A 1 308 ? -52.818 -26.589 91.757 1.00 87.12 308 GLN A CA 1
ATOM 2485 C C . GLN A 1 308 ? -52.974 -25.655 92.965 1.00 87.12 308 GLN A C 1
ATOM 2487 O O . GLN A 1 308 ? -53.441 -26.080 94.025 1.00 87.12 308 GLN A O 1
ATOM 2492 N N . PHE A 1 309 ? -52.638 -24.371 92.810 1.00 89.38 309 PHE A N 1
ATOM 2493 C CA . PHE A 1 309 ? -52.815 -23.361 93.852 1.00 89.38 309 PHE A CA 1
ATOM 2494 C C . PHE A 1 309 ? -54.271 -23.289 94.320 1.00 89.38 309 PHE A C 1
ATOM 2496 O O . PHE A 1 309 ? -54.537 -23.331 95.525 1.00 89.38 309 PHE A O 1
ATOM 2503 N N . ILE A 1 310 ? -55.211 -23.220 93.369 1.00 87.62 310 ILE A N 1
ATOM 2504 C CA . ILE A 1 310 ? -56.651 -23.141 93.649 1.00 87.62 310 ILE A CA 1
ATOM 2505 C C . ILE A 1 310 ? -57.141 -24.400 94.374 1.00 87.62 310 ILE A C 1
ATOM 2507 O O . ILE A 1 310 ? -57.940 -24.285 95.301 1.00 87.62 310 ILE A O 1
ATOM 2511 N N . GLN A 1 311 ? -56.667 -25.580 93.966 1.00 87.38 311 GLN A N 1
ATOM 2512 C CA . GLN A 1 311 ? -57.115 -26.873 94.499 1.00 87.38 311 GLN A CA 1
ATOM 2513 C C . GLN A 1 311 ? -56.492 -27.240 95.852 1.00 87.38 311 GLN A C 1
ATOM 2515 O O . GLN A 1 311 ? -57.034 -28.068 96.582 1.00 87.38 311 GLN A O 1
ATOM 2520 N N . SER A 1 312 ? -55.354 -26.644 96.206 1.00 86.62 312 SER A N 1
ATOM 2521 C CA . SER A 1 312 ? -54.715 -26.897 97.495 1.00 86.62 312 SER A CA 1
ATOM 2522 C C . SER A 1 312 ? -55.537 -26.301 98.650 1.00 86.62 312 SER A C 1
ATOM 2524 O O . SER A 1 312 ? -55.985 -25.159 98.588 1.00 86.62 312 SER A O 1
ATOM 2526 N N . ASN A 1 313 ? -55.723 -27.053 99.738 1.00 82.75 313 ASN A N 1
ATOM 2527 C CA . ASN A 1 313 ? -56.407 -26.578 100.957 1.00 82.75 313 ASN A CA 1
ATOM 2528 C C . ASN A 1 313 ? -55.439 -26.312 102.123 1.00 82.75 313 ASN A C 1
ATOM 2530 O O . ASN A 1 313 ? -55.840 -25.787 103.158 1.00 82.75 313 ASN A O 1
ATOM 2534 N N . ASN A 1 314 ? -54.156 -26.638 101.949 1.00 86.25 314 ASN A N 1
ATOM 2535 C CA . ASN A 1 314 ? -53.113 -26.431 102.947 1.00 86.25 314 ASN A CA 1
ATOM 2536 C C . ASN A 1 314 ? -52.417 -25.077 102.721 1.00 86.25 314 ASN A C 1
ATOM 2538 O O . ASN A 1 314 ? -51.916 -24.809 101.628 1.00 86.25 314 ASN A O 1
ATOM 2542 N N . SER A 1 315 ? -52.368 -24.236 103.759 1.00 82.69 315 SER A N 1
ATOM 2543 C CA . SER A 1 315 ? -51.712 -22.922 103.717 1.00 82.69 315 SER A CA 1
ATOM 2544 C C . SER A 1 315 ? -50.221 -23.023 103.349 1.00 82.69 315 SER A C 1
ATOM 2546 O O . SER A 1 315 ? -49.748 -22.246 102.517 1.00 82.69 315 SER A O 1
ATOM 2548 N N . SER A 1 316 ? -49.497 -24.033 103.849 1.00 83.62 316 SER A N 1
ATOM 2549 C CA . SER A 1 316 ? -48.077 -24.201 103.512 1.00 83.62 316 SER A CA 1
ATOM 2550 C C . SER A 1 316 ? -47.877 -24.607 102.048 1.00 83.62 316 SER A C 1
ATOM 2552 O O . SER A 1 316 ? -46.979 -24.096 101.378 1.00 83.62 316 SER A O 1
ATOM 2554 N N . ALA A 1 317 ? -48.765 -25.450 101.509 1.00 83.69 317 ALA A N 1
ATOM 2555 C CA . ALA A 1 317 ? -48.759 -25.828 100.098 1.00 83.69 317 ALA A CA 1
ATOM 2556 C C . ALA A 1 317 ? -49.060 -24.619 99.199 1.00 83.69 317 ALA A C 1
ATOM 2558 O O . ALA A 1 317 ? -48.343 -24.393 98.229 1.00 83.69 317 ALA A O 1
ATOM 2559 N N . LYS A 1 318 ? -50.045 -23.784 99.562 1.00 86.56 318 LYS A N 1
ATOM 2560 C CA . LYS A 1 318 ? -50.348 -22.525 98.859 1.00 86.56 318 LYS A CA 1
ATOM 2561 C C . LYS A 1 318 ? -49.158 -21.581 98.815 1.00 86.56 318 LYS A C 1
ATOM 2563 O O . LYS A 1 318 ? -48.869 -21.023 97.760 1.00 86.56 318 LYS A O 1
ATOM 2568 N N . LYS A 1 319 ? -48.457 -21.418 99.937 1.00 87.69 319 LYS A N 1
ATOM 2569 C CA . LYS A 1 319 ? -47.264 -20.572 100.024 1.00 87.69 319 LYS A CA 1
ATOM 2570 C C . LYS A 1 319 ? -46.132 -21.087 99.134 1.00 87.69 319 LYS A C 1
ATOM 2572 O O . LYS A 1 319 ? -45.550 -20.312 98.380 1.00 87.69 319 LYS A O 1
ATOM 2577 N N . ASN A 1 320 ? -45.866 -22.392 99.155 1.00 87.81 320 ASN A N 1
ATOM 2578 C CA . ASN A 1 320 ? -44.858 -23.012 98.288 1.00 87.81 320 ASN A CA 1
ATOM 2579 C C . ASN A 1 320 ? -45.221 -22.887 96.802 1.00 87.81 320 ASN A C 1
ATOM 2581 O O . ASN A 1 320 ? -44.362 -22.579 95.977 1.00 87.81 320 ASN A O 1
ATOM 2585 N N . ILE A 1 321 ? -46.501 -23.051 96.468 1.00 88.50 321 ILE A N 1
ATOM 2586 C CA . ILE A 1 321 ? -47.011 -22.870 95.111 1.00 88.50 321 ILE A CA 1
ATOM 2587 C C . ILE A 1 321 ? -46.887 -21.402 94.662 1.00 88.50 321 ILE A C 1
ATOM 2589 O O . ILE A 1 321 ? -46.421 -21.144 93.556 1.00 88.50 321 ILE A O 1
ATOM 2593 N N . LEU A 1 322 ? -47.210 -20.429 95.521 1.00 88.31 322 LEU A N 1
ATOM 2594 C CA . LEU A 1 322 ? -47.010 -19.002 95.234 1.00 88.31 322 LEU A CA 1
ATOM 2595 C C . LEU A 1 322 ? -45.537 -18.659 95.010 1.00 88.31 322 LEU A C 1
ATOM 2597 O O . LEU A 1 322 ? -45.233 -17.889 94.104 1.00 88.31 322 LEU A O 1
ATOM 2601 N N . LYS A 1 323 ? -44.616 -19.254 95.777 1.00 87.50 323 LYS A N 1
ATOM 2602 C CA . LYS A 1 323 ? -43.175 -19.113 95.526 1.00 87.50 323 LYS A CA 1
ATOM 2603 C C . LYS A 1 323 ? -42.776 -19.687 94.169 1.00 87.50 323 LYS A C 1
ATOM 2605 O O . LYS A 1 323 ? -42.025 -19.043 93.447 1.00 87.50 323 LYS A O 1
ATOM 2610 N N . ALA A 1 324 ? -43.294 -20.859 93.800 1.00 85.44 324 ALA A N 1
ATOM 2611 C CA . ALA A 1 324 ? -43.034 -21.466 92.494 1.00 85.44 324 ALA A CA 1
ATOM 2612 C C . ALA A 1 324 ? -43.565 -20.600 91.338 1.00 85.44 324 ALA A C 1
ATOM 2614 O O . ALA A 1 324 ? -42.851 -20.380 90.361 1.00 85.44 324 ALA A O 1
ATOM 2615 N N . MET A 1 325 ? -44.771 -20.038 91.477 1.00 87.38 325 MET A N 1
ATOM 2616 C CA . MET A 1 325 ? -45.321 -19.067 90.523 1.00 87.38 325 MET A CA 1
ATOM 2617 C C . MET A 1 325 ? -44.490 -17.783 90.473 1.00 87.38 325 MET A C 1
ATOM 2619 O O . MET A 1 325 ? -44.223 -17.273 89.390 1.00 87.38 325 MET A O 1
ATOM 2623 N N . GLY A 1 326 ? -44.053 -17.276 91.627 1.00 84.12 326 GLY A N 1
ATOM 2624 C CA . GLY A 1 326 ? -43.227 -16.077 91.721 1.00 84.12 326 GLY A CA 1
ATOM 2625 C C . GLY A 1 326 ? -41.867 -16.240 91.048 1.00 84.12 326 GLY A C 1
ATOM 2626 O O . GLY A 1 326 ? -41.427 -15.346 90.330 1.00 84.12 326 GLY A O 1
ATOM 2627 N N . MET A 1 327 ? -41.244 -17.413 91.190 1.00 85.19 327 MET A N 1
ATOM 2628 C CA . MET A 1 327 ? -40.022 -17.760 90.461 1.00 85.19 327 MET A CA 1
ATOM 2629 C C . MET A 1 327 ? -40.268 -17.872 88.951 1.00 85.19 327 MET A C 1
ATOM 2631 O O . MET A 1 327 ? -39.494 -17.321 88.173 1.00 85.19 327 MET A O 1
ATOM 2635 N N . ALA A 1 328 ? -41.359 -18.521 88.527 1.00 82.19 328 ALA A N 1
ATOM 2636 C CA . ALA A 1 328 ? -41.712 -18.651 87.110 1.00 82.19 328 ALA A CA 1
ATOM 2637 C C . ALA A 1 328 ? -42.020 -17.293 86.443 1.00 82.19 328 ALA A C 1
ATOM 2639 O O . ALA A 1 328 ? -41.668 -17.080 85.287 1.00 82.19 328 ALA A O 1
ATOM 2640 N N . LEU A 1 329 ? -42.622 -16.355 87.182 1.00 85.44 329 LEU A N 1
ATOM 2641 C CA . LEU A 1 329 ? -42.908 -14.985 86.733 1.00 85.44 329 LEU A CA 1
ATOM 2642 C C . LEU A 1 329 ? -41.736 -14.014 86.927 1.00 85.44 329 LEU A C 1
ATOM 2644 O O . LEU A 1 329 ? -41.854 -12.850 86.550 1.00 85.44 329 LEU A O 1
ATOM 2648 N N . LYS A 1 330 ? -40.618 -14.476 87.504 1.00 86.44 330 LYS A N 1
ATOM 2649 C CA . LYS A 1 330 ? -39.436 -13.659 87.824 1.00 86.44 330 LYS A CA 1
ATOM 2650 C C . LYS A 1 330 ? -39.780 -12.430 88.677 1.00 86.44 330 LYS A C 1
ATOM 2652 O O . LYS A 1 330 ? -39.312 -11.326 88.401 1.00 86.44 330 LYS A O 1
ATOM 2657 N N . LEU A 1 331 ? -40.594 -12.627 89.714 1.00 87.19 331 LEU A N 1
ATOM 2658 C CA . LEU A 1 331 ? -40.906 -11.580 90.686 1.00 87.19 331 LEU A CA 1
ATOM 2659 C C . LEU A 1 331 ? -39.628 -11.067 91.362 1.00 87.19 331 LEU A C 1
ATOM 2661 O O . LEU A 1 331 ? -38.695 -11.823 91.646 1.00 87.19 331 LEU A O 1
ATOM 2665 N N . SER A 1 332 ? -39.593 -9.768 91.637 1.00 88.19 332 SER A N 1
ATOM 2666 C CA . SER A 1 332 ? -38.479 -9.122 92.321 1.00 88.19 332 SER A CA 1
ATOM 2667 C C . SER A 1 332 ? -38.302 -9.653 93.748 1.00 88.19 332 SER A C 1
ATOM 2669 O O . SER A 1 332 ? -39.222 -10.191 94.370 1.00 88.19 332 SER A O 1
ATOM 2671 N N . ALA A 1 333 ? -37.117 -9.441 94.325 1.00 85.06 333 ALA A N 1
ATOM 2672 C CA . ALA A 1 333 ? -36.825 -9.861 95.697 1.00 85.06 333 ALA A CA 1
ATOM 2673 C C . ALA A 1 333 ? -37.811 -9.278 96.732 1.00 85.06 333 ALA A C 1
ATOM 2675 O O . ALA A 1 333 ? -38.095 -9.918 97.744 1.00 85.06 333 ALA A O 1
ATOM 2676 N N . ASN A 1 334 ? -38.359 -8.086 96.477 1.00 85.81 334 ASN A N 1
ATOM 2677 C CA . ASN A 1 334 ? -39.340 -7.445 97.355 1.00 85.81 334 ASN A CA 1
ATOM 2678 C C . ASN A 1 334 ? -40.716 -8.119 97.267 1.00 85.81 334 ASN A C 1
ATOM 2680 O O . ASN A 1 334 ? -41.365 -8.335 98.289 1.00 85.81 334 ASN A O 1
ATOM 2684 N N . GLU A 1 335 ? -41.139 -8.507 96.066 1.00 85.12 335 GLU A N 1
ATOM 2685 C CA . GLU A 1 335 ? -42.395 -9.231 95.843 1.00 85.12 335 GLU A CA 1
ATOM 2686 C C . GLU A 1 335 ? -42.324 -10.655 96.406 1.00 85.12 335 GLU A C 1
ATOM 2688 O O . GLU A 1 335 ? -43.270 -11.118 97.044 1.00 85.12 335 GLU A O 1
ATOM 2693 N N . MET A 1 336 ? -41.172 -11.320 96.273 1.00 87.75 336 MET A N 1
ATOM 2694 C CA . MET A 1 336 ? -40.936 -12.632 96.883 1.00 87.75 336 MET A CA 1
ATOM 2695 C C . MET A 1 336 ? -41.003 -12.576 98.417 1.00 87.75 336 MET A C 1
ATOM 2697 O O . MET A 1 336 ? -41.612 -13.449 99.035 1.00 87.75 336 MET A O 1
ATOM 2701 N N . LYS A 1 337 ? -40.477 -11.511 99.042 1.00 85.62 337 LYS A N 1
ATOM 2702 C CA . LYS A 1 337 ? -40.598 -11.286 100.496 1.00 85.62 337 LYS A CA 1
ATOM 2703 C C . LYS A 1 337 ? -42.046 -11.099 100.956 1.00 85.62 337 LYS A C 1
ATOM 2705 O O . LYS A 1 337 ? -42.392 -11.538 102.048 1.00 85.62 337 LYS A O 1
ATOM 2710 N N . ALA A 1 338 ? -42.899 -10.482 100.137 1.00 82.06 338 ALA A N 1
ATOM 2711 C CA . ALA A 1 338 ? -44.317 -10.300 100.456 1.00 82.06 338 ALA A CA 1
ATOM 2712 C C . ALA A 1 338 ? -45.120 -11.617 100.421 1.00 82.06 338 ALA A C 1
ATOM 2714 O O . ALA A 1 338 ? -46.150 -11.739 101.082 1.00 82.06 338 ALA A O 1
ATOM 2715 N N . ILE A 1 339 ? -44.655 -12.613 99.661 1.00 84.25 339 ILE A N 1
ATOM 2716 C CA . ILE A 1 339 ? -45.196 -13.982 99.689 1.00 84.25 339 ILE A CA 1
ATOM 2717 C C . ILE A 1 339 ? -44.722 -14.709 100.954 1.00 84.25 339 ILE A C 1
ATOM 2719 O O . ILE A 1 339 ? -45.454 -15.522 101.513 1.00 84.25 339 ILE A O 1
ATOM 2723 N N . ASP A 1 340 ? -43.514 -14.400 101.429 1.00 78.56 340 ASP A N 1
ATOM 2724 C CA . ASP A 1 340 ? -42.955 -14.959 102.660 1.00 78.56 340 ASP A CA 1
ATOM 2725 C C . ASP A 1 340 ? -43.578 -14.417 103.947 1.00 78.56 340 ASP A C 1
ATOM 2727 O O . ASP A 1 340 ? -43.570 -15.118 104.961 1.00 78.56 340 ASP A O 1
ATOM 2731 N N . SER A 1 341 ? -44.144 -13.214 103.913 1.00 73.38 341 SER A N 1
ATOM 2732 C CA . SER A 1 341 ? -44.812 -12.592 105.060 1.00 73.38 341 SER A CA 1
ATOM 2733 C C . SER A 1 341 ? -46.295 -12.956 105.208 1.00 73.38 341 SER A C 1
ATOM 2735 O O . SER A 1 341 ? -46.905 -12.583 106.210 1.00 73.38 341 SER A O 1
ATOM 2737 N N . LYS A 1 342 ? -46.868 -13.689 104.244 1.00 62.47 342 LYS A N 1
ATOM 2738 C CA . LYS A 1 342 ? -48.194 -14.324 104.326 1.00 62.47 342 LYS A CA 1
ATOM 2739 C C . LYS A 1 342 ? -48.075 -15.798 104.696 1.00 62.47 342 LYS A C 1
ATOM 2741 O O . LYS A 1 342 ? -49.050 -16.314 105.277 1.00 62.47 342 LYS A O 1
#

Organism: Trichostrongylus colubriformis (NCBI:txid6319)

pLDDT: mean 88.16, std 11.86, range [46.22, 98.12]

Secondary structure (DSSP, 8-state):
--HHHHHHHHHHHHHHHHHHHHHHHHHHHHHHHHHHHHHHHHHHHHHHHHHHHHHHHHHHHHHHHHHHHHHHHHHHHHHHHHHHHHHHHHHHHHHHHHHHHHHHHHHHHHHHHHHHHHHHHHHHHHHHHHHHHHHHHHHHHHHHHHHHTT-TTHHHHHHHHHHHHHHHHHHHHHHHHHHHHHHHHHHHHHHHHHHHHHHHHHHHHHHHHHHHHHHHHHHHHHHHHHHHHHHHHHHHHHHHHHHHHHHHHHHHHHHHHHHHHHHHHHHHHHHHHHHHHHHHHHHHHHHHHHHHHHT-HHHHHHHHHHHHHHH---HHHHHHHHHHHHHHTT--HHHHHHHHT-